Protein AF-A0A5P2C7N2-F1 (afdb_monomer_lite)

pLDDT: mean 84.85, std 9.03, range [52.72, 96.94]

Structure (mmCIF, N/CA/C/O backbone):
data_AF-A0A5P2C7N2-F1
#
_entry.id   AF-A0A5P2C7N2-F1
#
loop_
_atom_site.group_PDB
_atom_site.id
_atom_site.type_symbol
_atom_site.label_atom_id
_atom_site.label_alt_id
_atom_site.label_comp_id
_atom_site.label_asym_id
_atom_site.label_entity_id
_atom_site.label_seq_id
_atom_site.pdbx_PDB_ins_code
_atom_site.Cartn_x
_atom_site.Cartn_y
_atom_site.Cartn_z
_atom_site.occupancy
_atom_site.B_iso_or_equiv
_atom_site.auth_seq_id
_atom_site.auth_comp_id
_atom_site.auth_asym_id
_atom_site.auth_atom_id
_atom_site.pdbx_PDB_model_num
ATOM 1 N N . MET A 1 1 ? 15.036 -4.011 -6.997 1.00 57.47 1 MET A N 1
ATOM 2 C CA . MET A 1 1 ? 15.259 -2.727 -7.703 1.00 57.47 1 MET A CA 1
ATOM 3 C C . MET A 1 1 ? 16.624 -2.694 -8.390 1.00 57.47 1 MET A C 1
ATOM 5 O O . MET A 1 1 ? 16.651 -2.550 -9.602 1.00 57.47 1 MET A O 1
ATOM 9 N N . PHE A 1 2 ? 17.728 -2.940 -7.669 1.00 64.94 2 PHE A N 1
ATOM 10 C CA . PHE A 1 2 ? 19.091 -2.955 -8.229 1.00 64.94 2 PHE A CA 1
ATOM 11 C C . PHE A 1 2 ? 19.276 -3.910 -9.424 1.00 64.94 2 PHE A C 1
ATOM 13 O O . PHE A 1 2 ? 19.784 -3.494 -10.454 1.00 64.94 2 PHE A O 1
ATOM 20 N N . ALA A 1 3 ? 18.771 -5.147 -9.346 1.00 74.50 3 ALA A N 1
ATOM 21 C CA . ALA A 1 3 ? 18.862 -6.108 -10.453 1.00 74.50 3 ALA A CA 1
ATOM 22 C C . ALA A 1 3 ? 18.102 -5.669 -11.723 1.00 74.50 3 ALA A C 1
ATOM 24 O O . ALA A 1 3 ? 18.611 -5.836 -12.825 1.00 74.50 3 ALA A O 1
ATOM 25 N N . VAL A 1 4 ? 16.917 -5.061 -11.573 1.00 70.50 4 VAL A N 1
ATOM 26 C CA . VAL A 1 4 ? 16.131 -4.524 -12.703 1.00 70.50 4 VAL A CA 1
ATOM 27 C C . VAL A 1 4 ? 16.846 -3.331 -13.333 1.00 70.50 4 VAL A C 1
ATOM 29 O O . VAL A 1 4 ? 16.945 -3.257 -14.552 1.00 70.50 4 VAL A O 1
ATOM 32 N N . GLY A 1 5 ? 17.403 -2.439 -12.507 1.00 66.12 5 GLY A N 1
ATOM 33 C CA . GLY A 1 5 ? 18.210 -1.314 -12.979 1.00 66.12 5 GLY A CA 1
ATOM 34 C C . GLY A 1 5 ? 19.480 -1.765 -13.705 1.00 66.12 5 GLY A C 1
ATOM 35 O O . GLY A 1 5 ? 19.755 -1.285 -14.797 1.00 66.12 5 GLY A O 1
ATOM 36 N N . LEU A 1 6 ? 20.215 -2.737 -13.154 1.00 75.00 6 LEU A N 1
ATOM 37 C CA . LEU A 1 6 ? 21.402 -3.313 -13.795 1.00 75.00 6 LEU A CA 1
ATOM 38 C C . LEU A 1 6 ? 21.071 -4.011 -15.115 1.00 75.00 6 LEU A C 1
ATOM 40 O O . LEU A 1 6 ? 21.819 -3.872 -16.080 1.00 75.00 6 LEU A O 1
ATOM 44 N N . TYR A 1 7 ? 19.967 -4.759 -15.164 1.00 78.12 7 TYR A N 1
ATOM 45 C CA . TYR A 1 7 ? 19.512 -5.414 -16.385 1.00 78.12 7 TYR A CA 1
ATOM 46 C C . TYR A 1 7 ? 19.158 -4.388 -17.464 1.00 78.12 7 TYR A C 1
ATOM 48 O O . TYR A 1 7 ? 19.666 -4.473 -18.578 1.00 78.12 7 TYR A O 1
ATOM 56 N N . ALA A 1 8 ? 18.362 -3.376 -17.112 1.00 70.12 8 ALA A N 1
ATOM 57 C CA . ALA A 1 8 ? 18.003 -2.304 -18.030 1.00 70.12 8 ALA A CA 1
ATOM 58 C C . ALA A 1 8 ? 19.232 -1.510 -18.504 1.00 70.12 8 ALA A C 1
ATOM 60 O O . ALA A 1 8 ? 19.333 -1.188 -19.683 1.00 70.12 8 ALA A O 1
ATOM 61 N N . TRP A 1 9 ? 20.199 -1.247 -17.619 1.00 72.88 9 TRP A N 1
ATOM 62 C CA . TRP A 1 9 ? 21.453 -0.582 -17.975 1.00 72.88 9 TRP A CA 1
ATOM 63 C C . TRP A 1 9 ? 22.291 -1.404 -18.959 1.00 72.88 9 TRP A C 1
ATOM 65 O O . TRP A 1 9 ? 22.756 -0.873 -19.964 1.00 72.88 9 TRP A O 1
ATOM 75 N N . LYS A 1 10 ? 22.446 -2.712 -18.713 1.00 79.62 10 LYS A N 1
ATOM 76 C CA . LYS A 1 10 ? 23.138 -3.620 -19.641 1.00 79.62 10 LYS A CA 1
ATOM 77 C C . LYS A 1 10 ? 22.445 -3.678 -21.000 1.00 79.62 10 LYS A C 1
ATOM 79 O O . LYS A 1 10 ? 23.124 -3.653 -22.021 1.00 79.62 10 LYS A O 1
ATOM 84 N N . LEU A 1 11 ? 21.114 -3.718 -21.007 1.00 74.75 11 LEU A N 1
ATOM 85 C CA . LEU A 1 11 ? 20.320 -3.727 -22.230 1.00 74.75 11 LEU A CA 1
ATOM 86 C C . LEU A 1 11 ? 20.500 -2.426 -23.025 1.00 74.75 11 LEU A C 1
ATOM 88 O O . LEU A 1 11 ? 20.761 -2.478 -24.219 1.00 74.75 11 LEU A O 1
ATOM 92 N N . LEU A 1 12 ? 20.459 -1.265 -22.365 1.00 69.25 12 LEU A N 1
ATOM 93 C CA . LEU A 1 12 ? 20.741 0.027 -23.003 1.00 69.25 12 LEU A CA 1
ATOM 94 C C . LEU A 1 12 ? 22.166 0.100 -23.571 1.00 69.25 12 LEU A C 1
ATOM 96 O O . LEU A 1 12 ? 22.354 0.621 -24.667 1.00 69.25 12 LEU A O 1
ATOM 100 N N . GLY A 1 13 ? 23.155 -0.450 -22.859 1.00 72.12 13 GLY A N 1
ATOM 101 C CA . GLY A 1 13 ? 2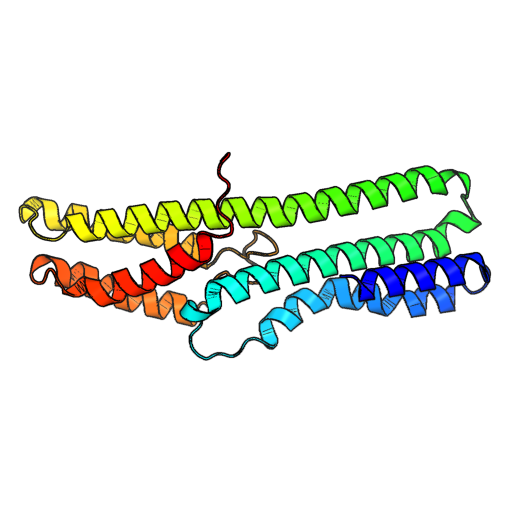4.529 -0.557 -23.354 1.00 72.12 13 GLY A CA 1
ATOM 102 C C . GLY A 1 13 ? 24.632 -1.413 -24.619 1.00 72.12 13 GLY A C 1
ATOM 103 O O . GLY A 1 13 ? 25.247 -0.985 -25.588 1.00 72.12 13 GLY A O 1
ATOM 104 N N . SER A 1 14 ? 23.972 -2.575 -24.636 1.00 72.19 14 SER A N 1
ATOM 105 C CA . SER A 1 14 ? 23.926 -3.474 -25.800 1.00 72.19 14 SER A CA 1
ATOM 106 C C . SER A 1 14 ? 23.229 -2.841 -27.010 1.00 72.19 14 SER A C 1
ATOM 108 O O . SER A 1 14 ? 23.684 -2.991 -28.143 1.00 72.19 14 SER A O 1
ATOM 110 N N . ILE A 1 15 ? 22.165 -2.075 -26.774 1.00 68.38 15 ILE A N 1
ATOM 111 C CA . ILE A 1 15 ? 21.460 -1.325 -27.818 1.00 68.38 15 ILE A CA 1
ATOM 112 C C . ILE A 1 15 ? 22.356 -0.238 -28.427 1.00 68.38 15 ILE A C 1
ATOM 114 O O . ILE A 1 15 ? 22.334 -0.030 -29.638 1.00 68.38 15 ILE A O 1
ATOM 118 N N . ALA A 1 16 ? 23.148 0.451 -27.603 1.00 70.88 16 ALA A N 1
ATOM 119 C CA . ALA A 1 16 ? 24.075 1.472 -28.081 1.00 70.88 16 ALA A CA 1
ATOM 120 C C . ALA A 1 16 ? 25.223 0.881 -28.919 1.00 70.88 16 ALA A C 1
ATOM 122 O O . ALA A 1 16 ? 25.729 1.560 -29.811 1.00 70.88 16 ALA A O 1
ATOM 123 N N . THR A 1 17 ? 25.634 -0.362 -28.643 1.00 76.06 17 THR A N 1
ATOM 124 C CA . THR A 1 17 ? 26.705 -1.046 -29.385 1.00 76.06 17 THR A CA 1
ATOM 125 C C . THR A 1 17 ? 26.226 -1.720 -30.670 1.00 76.06 17 THR A C 1
ATOM 127 O O . THR A 1 17 ? 26.990 -1.774 -31.627 1.00 76.06 17 THR A O 1
ATOM 130 N N . GLU A 1 18 ? 24.985 -2.214 -30.716 1.00 75.69 18 GLU A N 1
ATOM 131 C CA . GLU A 1 18 ? 24.435 -2.981 -31.850 1.00 75.69 18 GLU A CA 1
ATOM 132 C C . GLU A 1 18 ? 23.046 -2.447 -32.269 1.00 75.69 18 GLU A C 1
ATOM 134 O O . GLU A 1 18 ? 22.025 -3.109 -32.060 1.00 75.69 18 GLU A O 1
ATOM 139 N N . PRO A 1 19 ? 22.957 -1.220 -32.815 1.00 68.69 19 PRO A N 1
ATOM 140 C CA . PRO A 1 19 ? 21.684 -0.513 -33.006 1.00 68.69 19 PRO A CA 1
ATOM 141 C C . PRO A 1 19 ? 20.769 -1.110 -34.091 1.00 68.69 19 PRO A C 1
ATOM 143 O O . PRO A 1 19 ? 19.580 -0.798 -34.146 1.00 68.69 19 PRO A O 1
ATOM 146 N N . ASP A 1 20 ? 21.301 -1.963 -34.960 1.00 72.50 20 ASP A N 1
ATOM 147 C CA . ASP A 1 20 ? 20.616 -2.610 -36.080 1.00 72.50 20 ASP A CA 1
ATOM 148 C C . ASP A 1 20 ? 19.769 -3.829 -35.666 1.00 72.50 20 ASP A C 1
ATOM 150 O O . ASP A 1 20 ? 18.838 -4.213 -36.379 1.00 72.50 20 ASP A O 1
ATOM 154 N N . GLN A 1 21 ? 19.986 -4.387 -34.472 1.00 77.06 21 GLN A N 1
ATOM 155 C CA . GLN A 1 21 ? 19.273 -5.573 -33.975 1.00 77.06 21 GLN A CA 1
ATOM 156 C C . GLN A 1 21 ? 17.942 -5.262 -33.260 1.00 77.06 21 GLN A C 1
ATOM 158 O O . GLN A 1 21 ? 17.625 -5.803 -32.199 1.00 77.06 21 GLN A O 1
ATOM 163 N N . VAL A 1 22 ? 17.112 -4.407 -33.860 1.00 70.31 22 VAL A N 1
ATOM 164 C CA . VAL A 1 22 ? 15.836 -3.899 -33.304 1.00 70.31 22 VAL A CA 1
ATOM 165 C C . VAL A 1 22 ? 14.944 -5.007 -32.715 1.00 70.31 22 VAL A C 1
ATOM 167 O O . VAL A 1 22 ? 14.456 -4.882 -31.591 1.00 70.31 22 VAL A O 1
ATOM 170 N N . ASN A 1 23 ? 14.752 -6.112 -33.444 1.00 73.94 23 ASN A N 1
ATOM 171 C CA . ASN A 1 23 ? 13.897 -7.222 -33.005 1.00 73.94 23 ASN A CA 1
ATOM 172 C C . ASN A 1 23 ? 14.484 -7.993 -31.808 1.00 73.94 23 ASN A C 1
ATOM 174 O O . ASN A 1 23 ? 13.732 -8.421 -30.931 1.00 73.94 23 ASN A O 1
ATOM 178 N N . ALA A 1 24 ? 15.810 -8.143 -31.738 1.00 76.56 24 ALA A N 1
ATOM 179 C CA . ALA A 1 24 ? 16.481 -8.810 -30.622 1.00 76.56 24 ALA A CA 1
ATOM 180 C C . ALA A 1 24 ? 16.422 -7.957 -29.344 1.00 76.56 24 ALA A C 1
ATOM 182 O O . ALA A 1 24 ? 16.178 -8.476 -28.250 1.00 76.56 24 ALA A O 1
ATOM 183 N N . HIS A 1 25 ? 16.549 -6.636 -29.488 1.00 77.56 25 HIS A N 1
ATOM 184 C CA . HIS A 1 25 ? 16.438 -5.679 -28.385 1.00 77.56 25 HIS A CA 1
ATOM 185 C C . HIS A 1 25 ? 15.022 -5.594 -27.823 1.00 77.56 25 HIS A C 1
ATOM 187 O O . HIS A 1 25 ? 14.845 -5.587 -26.606 1.00 77.56 25 HIS A O 1
ATOM 193 N N . LEU A 1 26 ? 14.002 -5.607 -28.687 1.00 78.94 26 LEU A N 1
ATOM 194 C CA . LEU A 1 26 ? 12.603 -5.695 -28.258 1.00 78.94 26 LEU A CA 1
ATOM 195 C C . LEU A 1 26 ? 12.302 -7.021 -27.558 1.00 78.94 26 LEU A C 1
ATOM 197 O O . LEU A 1 26 ? 11.684 -7.013 -26.494 1.00 78.94 26 LEU A O 1
ATOM 201 N N . GLY A 1 27 ? 12.789 -8.143 -28.097 1.00 80.88 27 GLY A N 1
ATOM 202 C CA . GLY A 1 27 ? 12.691 -9.448 -27.437 1.00 80.88 27 GLY A CA 1
ATOM 203 C C . GLY A 1 27 ? 13.329 -9.440 -26.045 1.00 80.88 27 GLY A C 1
ATOM 204 O O . GLY A 1 27 ? 12.736 -9.925 -25.083 1.00 80.88 27 GLY A O 1
ATOM 205 N N . SER A 1 28 ? 14.483 -8.787 -25.909 1.00 81.81 28 SER A N 1
ATOM 206 C CA . SER A 1 28 ? 15.188 -8.608 -24.634 1.00 81.81 28 SER A CA 1
ATOM 207 C C . SER A 1 28 ? 14.515 -7.596 -23.697 1.00 81.81 28 SER A C 1
ATOM 209 O O . SER A 1 28 ? 14.762 -7.606 -22.496 1.00 81.81 28 SER A O 1
ATOM 211 N N . ALA A 1 29 ? 13.620 -6.741 -24.194 1.00 85.00 29 ALA A N 1
ATOM 212 C CA . ALA A 1 29 ? 12.833 -5.827 -23.368 1.00 85.00 29 ALA A CA 1
ATOM 213 C C . ALA A 1 29 ? 11.558 -6.480 -22.802 1.00 85.00 29 ALA A C 1
ATOM 215 O O . ALA A 1 29 ? 11.034 -6.021 -21.786 1.00 85.00 29 ALA A O 1
ATOM 216 N N . MET A 1 30 ? 11.065 -7.567 -23.407 1.00 87.00 30 MET A N 1
ATOM 217 C CA . MET A 1 30 ? 9.847 -8.268 -22.969 1.00 87.00 30 MET A CA 1
ATOM 218 C C . MET A 1 30 ? 9.847 -8.670 -21.485 1.00 87.00 30 MET A C 1
ATOM 220 O O . MET A 1 30 ? 8.818 -8.481 -20.832 1.00 87.00 30 MET A O 1
ATOM 224 N N . PRO A 1 31 ? 10.958 -9.141 -20.883 1.00 88.19 31 PRO A N 1
ATOM 225 C CA . PRO A 1 31 ? 11.010 -9.390 -19.444 1.00 88.19 31 PRO A CA 1
ATOM 226 C C . PRO A 1 31 ? 10.680 -8.155 -18.592 1.00 88.19 31 PRO A C 1
ATOM 228 O O . PRO A 1 31 ? 10.032 -8.294 -17.559 1.00 88.19 31 PRO A O 1
ATOM 231 N N . LEU A 1 32 ? 11.059 -6.943 -19.017 1.00 87.56 32 LEU A N 1
ATOM 232 C CA . LEU A 1 32 ? 10.729 -5.702 -18.301 1.00 87.56 32 LEU A CA 1
ATOM 233 C C . LEU A 1 32 ? 9.225 -5.407 -18.348 1.00 87.56 32 LEU A C 1
ATOM 235 O O . LEU A 1 32 ? 8.647 -5.017 -17.333 1.00 87.56 32 LEU A O 1
ATOM 239 N N . MET A 1 33 ? 8.580 -5.653 -19.492 1.00 89.38 33 MET A N 1
ATOM 240 C CA . MET A 1 33 ? 7.123 -5.567 -19.618 1.00 89.38 33 MET A CA 1
ATOM 241 C C . MET A 1 33 ? 6.428 -6.604 -18.725 1.00 89.38 33 MET A C 1
ATOM 243 O O . MET A 1 33 ? 5.481 -6.277 -18.012 1.00 89.38 33 MET A O 1
ATOM 247 N N . MET A 1 34 ? 6.931 -7.841 -18.702 1.00 88.88 34 MET A N 1
ATOM 248 C CA . MET A 1 34 ? 6.394 -8.901 -17.845 1.00 88.88 34 MET A CA 1
ATOM 249 C C . MET A 1 34 ? 6.553 -8.563 -16.360 1.00 88.88 34 MET A C 1
ATOM 251 O O . MET A 1 34 ? 5.618 -8.758 -15.591 1.00 88.88 34 MET A O 1
ATOM 255 N N . ILE A 1 35 ? 7.689 -7.991 -15.950 1.00 87.81 35 ILE A N 1
ATOM 256 C CA . ILE A 1 35 ? 7.894 -7.496 -14.580 1.00 87.81 35 ILE A CA 1
ATOM 257 C C . ILE A 1 35 ? 6.912 -6.362 -14.265 1.00 87.81 35 ILE A C 1
ATOM 259 O O . ILE A 1 35 ? 6.338 -6.340 -13.179 1.00 87.81 35 ILE A O 1
ATOM 263 N N . TRP A 1 36 ? 6.676 -5.435 -15.195 1.00 88.12 36 TRP A N 1
ATOM 264 C CA . TRP A 1 36 ? 5.722 -4.344 -14.988 1.00 88.12 36 TRP A CA 1
ATOM 265 C C . TRP A 1 36 ? 4.293 -4.843 -14.721 1.00 88.12 36 TRP A C 1
ATOM 267 O O . TRP A 1 36 ? 3.619 -4.315 -13.833 1.00 88.12 36 TRP A O 1
ATOM 277 N N . VAL A 1 37 ? 3.849 -5.874 -15.444 1.00 84.94 37 VAL A N 1
ATOM 278 C CA . VAL A 1 37 ? 2.487 -6.420 -15.327 1.00 84.94 37 VAL A CA 1
ATOM 279 C C . VAL A 1 37 ? 2.358 -7.421 -14.176 1.00 84.94 37 VAL A C 1
ATOM 281 O O . VAL A 1 37 ? 1.430 -7.328 -13.376 1.00 84.94 37 VAL A O 1
ATOM 284 N N . LEU A 1 38 ? 3.276 -8.385 -14.074 1.00 85.88 38 LEU A N 1
ATOM 285 C CA . LEU A 1 38 ? 3.101 -9.572 -13.231 1.00 85.88 38 LEU A CA 1
ATOM 286 C C . LEU A 1 38 ? 3.747 -9.457 -11.853 1.00 85.88 38 LEU A C 1
ATOM 288 O O . LEU A 1 38 ? 3.298 -10.118 -10.919 1.00 85.88 38 LEU A O 1
ATOM 292 N N . PHE A 1 39 ? 4.791 -8.642 -11.690 1.00 84.50 39 PHE A N 1
ATOM 293 C CA . PHE A 1 39 ? 5.524 -8.584 -10.423 1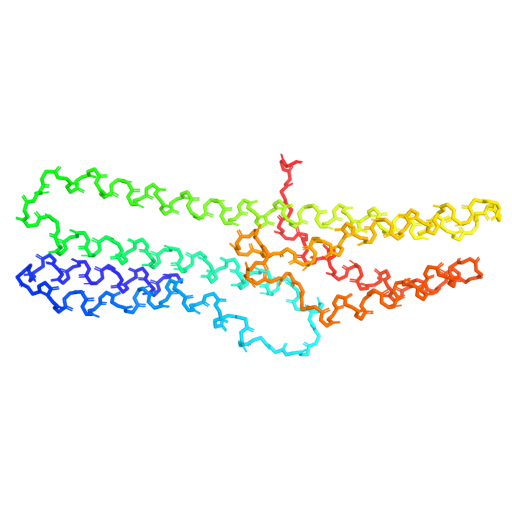.00 84.50 39 PHE A CA 1
ATOM 294 C C . PHE A 1 39 ? 4.659 -8.136 -9.229 1.00 84.50 39 PHE A C 1
ATOM 296 O O . PHE A 1 39 ? 4.778 -8.751 -8.165 1.00 84.50 39 PHE A O 1
ATOM 303 N N . PRO A 1 40 ? 3.740 -7.156 -9.375 1.00 80.00 40 PRO A N 1
ATOM 304 C CA . PRO A 1 40 ? 2.805 -6.808 -8.303 1.00 80.00 40 PRO A CA 1
ATOM 305 C C . PRO A 1 40 ? 1.834 -7.943 -7.947 1.00 80.00 40 PRO A C 1
ATOM 307 O O . PRO A 1 40 ? 1.430 -8.053 -6.795 1.00 80.00 40 PRO A O 1
ATOM 310 N N . LEU A 1 41 ? 1.477 -8.806 -8.906 1.00 78.06 41 LEU A N 1
ATOM 311 C CA . LEU A 1 41 ? 0.577 -9.947 -8.687 1.00 78.06 41 LEU A CA 1
ATOM 312 C C . LEU A 1 41 ? 1.305 -11.116 -8.013 1.00 78.06 41 LEU A C 1
ATOM 314 O O . LEU A 1 41 ? 0.784 -11.737 -7.089 1.00 78.06 41 LEU A O 1
ATOM 318 N N . TYR A 1 42 ? 2.545 -11.387 -8.423 1.00 75.62 42 TYR A N 1
ATOM 319 C CA . TYR A 1 42 ? 3.358 -12.452 -7.834 1.00 75.62 42 TYR A CA 1
ATOM 320 C C . TYR A 1 42 ? 3.656 -12.199 -6.351 1.00 75.62 42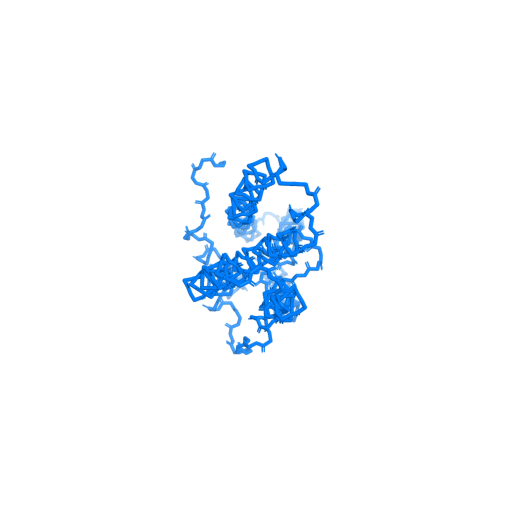 TYR A C 1
ATOM 322 O O . TYR A 1 42 ? 3.603 -13.120 -5.536 1.00 75.62 42 TYR A O 1
ATOM 330 N N . GLY A 1 43 ? 3.908 -10.938 -5.980 1.00 66.94 43 GLY A N 1
ATOM 331 C CA . GLY A 1 43 ? 4.107 -10.546 -4.583 1.00 66.94 43 GLY A CA 1
ATOM 332 C C . GLY A 1 43 ? 2.914 -10.862 -3.671 1.00 66.94 43 GLY A C 1
ATOM 333 O O . GLY A 1 43 ? 3.119 -11.061 -2.476 1.00 66.94 43 GLY A O 1
ATOM 334 N N . GLN A 1 44 ? 1.703 -10.950 -4.233 1.00 66.50 44 GLN A N 1
ATOM 335 C CA . GLN A 1 44 ? 0.481 -11.330 -3.516 1.00 66.50 44 GLN A CA 1
ATOM 336 C C . GLN A 1 44 ? 0.347 -12.851 -3.396 1.00 66.50 44 GLN A C 1
ATOM 338 O O . GLN A 1 44 ? 0.042 -13.364 -2.325 1.00 66.50 44 GLN A O 1
ATOM 343 N N . GLY A 1 45 ? 0.609 -13.587 -4.482 1.00 64.25 45 GLY A N 1
ATOM 344 C CA . GLY A 1 45 ? 0.473 -15.048 -4.506 1.00 64.25 45 GLY A CA 1
ATOM 345 C C . GLY A 1 45 ? 1.507 -15.788 -3.652 1.00 64.25 45 GLY A C 1
ATOM 346 O O . GLY A 1 45 ? 1.228 -16.871 -3.148 1.00 64.25 45 GLY A O 1
ATOM 347 N N . ALA A 1 46 ? 2.687 -15.195 -3.450 1.00 66.88 46 ALA A N 1
ATOM 348 C CA . ALA A 1 46 ? 3.745 -15.757 -2.609 1.00 66.88 46 ALA A CA 1
ATOM 349 C C . ALA A 1 46 ? 3.545 -15.490 -1.103 1.00 66.88 46 ALA A C 1
ATOM 351 O O . ALA A 1 46 ? 4.440 -15.767 -0.299 1.00 66.88 46 ALA A O 1
ATOM 352 N N . GLU A 1 47 ? 2.411 -14.909 -0.704 1.00 65.56 47 GLU A N 1
ATOM 353 C CA . GLU A 1 47 ? 2.177 -14.567 0.686 1.00 65.56 47 GLU A CA 1
ATOM 354 C C . GLU A 1 47 ? 1.781 -15.797 1.523 1.00 65.56 47 GLU A C 1
ATOM 356 O O . GLU A 1 47 ? 0.819 -16.493 1.192 1.00 65.56 47 GLU A O 1
ATOM 361 N N . PRO A 1 48 ? 2.475 -16.083 2.640 1.00 67.12 48 PRO A N 1
ATOM 362 C CA . PRO A 1 48 ? 2.067 -17.177 3.504 1.00 67.12 48 PRO A CA 1
ATOM 363 C C . PRO A 1 48 ? 0.771 -16.802 4.231 1.00 67.12 48 PRO A C 1
ATOM 365 O O . PRO A 1 48 ? 0.709 -15.760 4.880 1.00 67.12 48 PRO A O 1
ATOM 368 N N . LYS A 1 49 ? -0.229 -17.685 4.171 1.00 68.44 49 LYS A N 1
ATOM 369 C CA . LYS A 1 49 ? -1.585 -17.453 4.704 1.00 68.44 49 LYS A CA 1
ATOM 370 C C . LYS A 1 49 ? -1.671 -17.365 6.234 1.00 68.44 49 LYS A C 1
ATOM 372 O O . LYS A 1 49 ? -2.689 -16.945 6.769 1.00 68.44 49 LYS A O 1
ATOM 377 N N . ASN A 1 50 ? -0.611 -17.748 6.942 1.00 69.12 50 ASN A N 1
ATOM 378 C CA . ASN A 1 50 ? -0.617 -17.815 8.399 1.00 69.12 50 ASN A CA 1
ATOM 379 C C . ASN A 1 50 ? -0.389 -16.417 9.005 1.00 69.12 50 ASN A C 1
ATOM 381 O O . ASN A 1 50 ? 0.653 -15.802 8.767 1.00 69.12 50 ASN A O 1
ATOM 385 N N . SER A 1 51 ? -1.356 -15.967 9.810 1.00 77.06 51 SER A N 1
ATOM 386 C CA . SER A 1 51 ? -1.387 -14.706 10.570 1.00 77.06 51 SER A CA 1
ATOM 387 C C . SER A 1 51 ? -1.177 -13.419 9.739 1.00 77.06 51 SER A C 1
ATOM 389 O O . SER A 1 51 ? -0.127 -12.767 9.820 1.00 77.06 51 SER A O 1
ATOM 391 N N . PRO A 1 52 ? -2.179 -13.007 8.930 1.00 82.31 52 PRO A N 1
ATOM 392 C CA . PRO A 1 52 ? -2.103 -11.808 8.082 1.00 82.31 52 PRO A CA 1
ATOM 393 C C . PRO A 1 52 ? -1.859 -10.506 8.859 1.00 82.31 52 PRO A C 1
ATOM 395 O O . PRO A 1 52 ? -1.149 -9.621 8.377 1.00 82.31 52 PRO A O 1
ATOM 398 N N . LEU A 1 53 ? -2.398 -10.403 10.079 1.00 85.25 53 LEU A N 1
ATOM 399 C CA . LEU A 1 53 ? -2.252 -9.231 10.948 1.00 85.25 53 LEU A CA 1
ATOM 400 C C . LEU A 1 53 ? -0.832 -9.066 11.495 1.00 85.25 53 LEU A C 1
ATOM 402 O O . LEU A 1 53 ? -0.293 -7.960 11.479 1.00 85.25 53 LEU A O 1
ATOM 406 N N . GLU A 1 54 ? -0.185 -10.152 11.919 1.00 85.69 54 GLU A N 1
ATOM 407 C CA . GLU A 1 54 ? 1.200 -10.105 12.413 1.00 85.69 54 GLU A CA 1
ATOM 408 C C . GLU A 1 54 ? 2.187 -9.674 11.328 1.00 85.69 54 GLU A C 1
ATOM 410 O O . GLU A 1 54 ? 3.219 -9.060 11.601 1.00 85.69 54 GLU A O 1
ATOM 415 N N . ARG A 1 55 ? 1.866 -9.981 10.071 1.00 85.25 55 ARG A N 1
ATOM 416 C CA . ARG A 1 55 ? 2.732 -9.719 8.918 1.00 85.25 55 ARG A CA 1
ATOM 417 C C . ARG A 1 55 ? 2.345 -8.468 8.146 1.00 85.25 55 ARG A C 1
ATOM 419 O O . ARG A 1 55 ? 2.961 -8.192 7.114 1.00 85.25 55 ARG A O 1
ATOM 426 N N . LEU A 1 56 ? 1.392 -7.689 8.654 1.00 88.69 56 LEU A N 1
ATOM 427 C CA . LEU A 1 56 ? 0.806 -6.551 7.958 1.00 88.69 56 LEU A CA 1
ATOM 428 C C . LEU A 1 56 ? 1.843 -5.524 7.491 1.00 88.69 56 LEU A C 1
ATOM 430 O O . LEU A 1 56 ? 1.836 -5.126 6.329 1.00 88.69 56 LEU A O 1
ATOM 434 N N . SER A 1 57 ? 2.800 -5.162 8.348 1.00 88.00 57 SER A N 1
ATOM 435 C CA . SER A 1 57 ? 3.877 -4.233 7.967 1.00 88.00 57 SER A CA 1
ATOM 436 C C . SER A 1 57 ? 4.702 -4.769 6.787 1.00 88.00 57 SER A C 1
ATOM 438 O O . SER A 1 57 ? 4.947 -4.067 5.804 1.00 88.00 57 SER A O 1
ATOM 440 N N . GLY A 1 58 ? 5.049 -6.061 6.822 1.00 86.06 58 GLY A N 1
ATOM 441 C CA . GLY A 1 58 ? 5.763 -6.726 5.734 1.00 86.06 58 GLY A CA 1
ATOM 442 C C . GLY A 1 58 ? 4.947 -6.812 4.440 1.00 86.06 58 GLY A C 1
ATOM 443 O O . GLY A 1 58 ? 5.520 -6.694 3.357 1.00 86.06 58 GLY A O 1
ATOM 444 N N . ARG A 1 59 ? 3.623 -6.987 4.531 1.00 87.00 59 ARG A N 1
ATOM 445 C CA . ARG A 1 59 ? 2.706 -6.971 3.377 1.00 87.00 59 ARG A CA 1
ATOM 446 C C . ARG A 1 59 ? 2.704 -5.617 2.691 1.00 87.00 59 ARG A C 1
ATOM 448 O O . ARG A 1 59 ? 2.999 -5.535 1.501 1.00 87.00 59 ARG A O 1
ATOM 455 N N . ILE A 1 60 ? 2.431 -4.571 3.467 1.00 88.31 60 ILE A N 1
ATOM 456 C CA . ILE A 1 60 ? 2.394 -3.183 3.008 1.00 88.31 60 ILE A CA 1
ATOM 457 C C . ILE A 1 60 ? 3.727 -2.827 2.334 1.00 88.31 60 ILE A C 1
ATOM 459 O O . ILE A 1 60 ? 3.748 -2.333 1.206 1.00 88.31 60 ILE A O 1
ATOM 463 N N . TRP A 1 61 ? 4.849 -3.175 2.971 1.00 86.94 61 TRP A N 1
ATOM 464 C CA . TRP A 1 61 ? 6.186 -2.968 2.417 1.00 86.94 61 TRP A CA 1
ATOM 465 C C . TRP A 1 61 ? 6.399 -3.685 1.077 1.00 86.94 61 TRP A C 1
ATOM 467 O O . TRP A 1 61 ? 6.820 -3.064 0.098 1.00 86.94 61 TRP A O 1
ATOM 477 N N . ARG A 1 62 ? 6.087 -4.986 0.996 1.00 86.12 62 ARG A N 1
ATOM 478 C CA . ARG A 1 62 ? 6.248 -5.771 -0.241 1.00 86.12 62 ARG A CA 1
ATOM 479 C C . ARG A 1 62 ? 5.369 -5.247 -1.374 1.00 86.12 62 ARG A C 1
ATOM 481 O O . ARG A 1 62 ? 5.842 -5.185 -2.509 1.00 86.12 62 ARG A O 1
ATOM 488 N N . ALA A 1 63 ? 4.134 -4.839 -1.087 1.00 86.81 63 ALA A N 1
ATOM 489 C CA . ALA A 1 63 ? 3.229 -4.261 -2.079 1.00 86.81 63 ALA A CA 1
ATOM 490 C C . ALA A 1 63 ? 3.815 -2.974 -2.686 1.00 86.81 63 ALA A C 1
ATOM 492 O O . ALA A 1 63 ? 3.912 -2.835 -3.906 1.00 86.81 63 ALA A O 1
ATOM 493 N N . VAL A 1 64 ? 4.320 -2.064 -1.850 1.00 88.75 64 VAL A N 1
ATOM 494 C CA . VAL A 1 64 ? 4.905 -0.795 -2.316 1.00 88.75 64 VAL A CA 1
ATOM 495 C C . VAL A 1 64 ? 6.214 -1.007 -3.066 1.00 88.75 64 VAL A C 1
ATOM 497 O O . VAL A 1 64 ? 6.425 -0.416 -4.130 1.00 88.75 64 VAL A O 1
ATOM 500 N N . VAL A 1 65 ? 7.091 -1.877 -2.563 1.00 88.38 65 VAL A N 1
ATOM 501 C CA . VAL A 1 65 ? 8.364 -2.187 -3.224 1.00 88.38 65 VAL A CA 1
ATOM 502 C C . VAL A 1 65 ? 8.125 -2.870 -4.566 1.00 88.38 65 VAL A C 1
ATOM 504 O O . VAL A 1 65 ? 8.727 -2.465 -5.562 1.00 88.38 65 VAL A O 1
ATOM 507 N N . SER A 1 66 ? 7.239 -3.868 -4.625 1.00 87.69 66 SER A N 1
ATOM 508 C CA . SER A 1 66 ? 6.927 -4.571 -5.874 1.00 87.69 66 SER A CA 1
ATOM 509 C C . SER A 1 66 ? 6.336 -3.624 -6.910 1.00 87.69 66 SER A C 1
ATOM 511 O O . SER A 1 66 ? 6.810 -3.599 -8.047 1.00 87.69 66 SER A O 1
ATOM 513 N N . ARG A 1 67 ? 5.407 -2.747 -6.514 1.00 89.50 67 ARG A N 1
ATOM 514 C CA . ARG A 1 67 ? 4.849 -1.734 -7.411 1.00 89.50 67 ARG A CA 1
ATOM 515 C C . ARG A 1 67 ? 5.884 -0.729 -7.893 1.00 89.50 67 ARG A C 1
ATOM 517 O O . ARG A 1 67 ? 5.890 -0.376 -9.069 1.00 89.50 67 ARG A O 1
ATOM 524 N N . THR A 1 68 ? 6.784 -0.299 -7.012 1.00 89.75 68 THR A N 1
ATOM 525 C CA . THR A 1 68 ? 7.876 0.611 -7.378 1.00 89.75 68 THR A CA 1
ATOM 526 C C . THR A 1 68 ? 8.790 -0.036 -8.418 1.00 89.75 68 THR A C 1
ATOM 528 O O . THR A 1 68 ? 9.079 0.566 -9.449 1.00 89.75 68 THR A O 1
ATOM 531 N N . VAL A 1 69 ? 9.200 -1.287 -8.188 1.00 89.19 69 VAL A N 1
ATOM 532 C CA . VAL A 1 69 ? 10.022 -2.057 -9.134 1.00 89.19 69 VAL A CA 1
ATOM 533 C C . VAL A 1 69 ? 9.297 -2.251 -10.466 1.00 89.19 69 VAL A C 1
ATOM 535 O O . VAL A 1 69 ? 9.911 -2.066 -11.515 1.00 89.19 69 VAL A O 1
ATOM 538 N N . ALA A 1 70 ? 8.003 -2.568 -10.433 1.00 89.50 70 ALA A N 1
ATOM 539 C CA . ALA A 1 70 ? 7.184 -2.740 -11.624 1.00 89.50 70 ALA A CA 1
ATOM 540 C C . ALA A 1 70 ? 7.105 -1.448 -12.451 1.00 89.50 70 ALA A C 1
ATOM 542 O O . ALA A 1 70 ? 7.376 -1.477 -13.648 1.00 89.50 70 ALA A O 1
ATOM 543 N N . ASN A 1 71 ? 6.806 -0.303 -11.826 1.00 90.31 71 ASN A N 1
ATOM 544 C CA . ASN A 1 71 ? 6.748 0.995 -12.510 1.00 90.31 71 ASN A CA 1
ATOM 545 C C . ASN A 1 71 ? 8.087 1.351 -13.171 1.00 90.31 71 ASN A C 1
ATOM 547 O O . ASN A 1 71 ? 8.108 1.788 -14.319 1.00 90.31 71 ASN A O 1
ATOM 551 N N . VAL A 1 72 ? 9.202 1.119 -12.471 1.00 88.56 72 VAL A N 1
ATOM 552 C CA . VAL A 1 72 ? 10.550 1.324 -13.018 1.00 88.56 72 VAL A CA 1
ATOM 553 C C . VAL A 1 72 ? 10.788 0.420 -14.232 1.00 88.56 72 VAL A C 1
ATOM 555 O O . VAL A 1 72 ? 11.245 0.902 -15.267 1.00 88.56 72 VAL A O 1
ATOM 558 N N . ALA A 1 73 ? 10.434 -0.866 -14.146 1.00 88.94 73 ALA A N 1
ATOM 559 C CA . ALA A 1 73 ? 10.560 -1.798 -15.266 1.00 88.94 73 ALA A CA 1
ATOM 560 C C . ALA A 1 73 ? 9.732 -1.356 -16.486 1.00 88.94 73 ALA A C 1
ATOM 562 O O . ALA A 1 73 ? 10.244 -1.369 -17.602 1.00 88.94 73 ALA A O 1
ATOM 563 N N . GLY A 1 74 ? 8.497 -0.889 -16.275 1.00 89.62 74 GLY A N 1
ATOM 564 C CA . GLY A 1 74 ? 7.629 -0.389 -17.344 1.00 89.62 74 GLY A CA 1
ATOM 565 C C . GLY A 1 74 ? 8.199 0.841 -18.054 1.00 89.62 74 GLY A C 1
ATOM 566 O O . GLY A 1 74 ? 8.153 0.921 -19.280 1.00 89.62 74 GLY A O 1
ATOM 567 N N . VAL A 1 75 ? 8.809 1.771 -17.309 1.00 88.75 75 VAL A N 1
ATOM 568 C CA . VAL A 1 75 ? 9.475 2.939 -17.908 1.00 88.75 75 VAL A CA 1
ATOM 569 C C . VAL A 1 75 ? 10.718 2.535 -18.703 1.00 88.75 75 VAL A C 1
ATOM 571 O O . VAL A 1 75 ? 10.916 3.037 -19.809 1.00 88.75 75 VAL A O 1
ATOM 574 N N . TYR A 1 76 ? 11.530 1.601 -18.199 1.00 84.50 76 TYR A N 1
ATOM 575 C CA . TYR A 1 76 ? 12.678 1.092 -18.957 1.00 84.50 76 TYR A CA 1
ATOM 576 C C . TYR A 1 76 ? 12.257 0.344 -20.223 1.00 84.50 76 TYR A C 1
ATOM 578 O O . TYR A 1 76 ? 12.864 0.548 -21.271 1.00 84.50 76 TYR A O 1
ATOM 586 N N . PHE A 1 77 ? 11.196 -0.464 -20.154 1.00 89.00 77 PHE A N 1
ATOM 587 C CA . PHE A 1 77 ? 10.603 -1.094 -21.331 1.00 89.00 77 PHE A CA 1
ATOM 588 C C . PHE A 1 77 ? 10.189 -0.046 -22.372 1.00 89.00 77 PHE A C 1
ATOM 590 O O . PHE A 1 77 ? 10.590 -0.146 -23.530 1.00 89.00 77 PHE A O 1
ATOM 597 N N . ALA A 1 78 ? 9.457 0.993 -21.956 1.00 89.12 78 ALA A N 1
ATOM 598 C CA . ALA A 1 78 ? 9.059 2.083 -22.845 1.00 89.12 78 ALA A CA 1
ATOM 599 C C . ALA A 1 78 ? 10.275 2.796 -23.458 1.00 89.12 78 ALA A C 1
ATOM 601 O O . ALA A 1 78 ? 10.277 3.085 -24.652 1.00 89.12 78 ALA A O 1
ATOM 602 N N . GLY A 1 79 ? 11.332 3.026 -22.674 1.00 85.06 79 GLY A N 1
ATOM 603 C CA . GLY A 1 79 ? 12.586 3.600 -23.159 1.00 85.06 79 GLY A CA 1
ATOM 604 C C . GLY A 1 79 ? 13.244 2.758 -24.250 1.00 85.06 79 GLY A C 1
ATOM 605 O O . GLY A 1 79 ? 13.585 3.291 -25.303 1.00 85.06 79 GLY A O 1
ATOM 606 N N . VAL A 1 80 ? 13.359 1.443 -24.043 1.00 83.19 80 VAL A N 1
ATOM 607 C CA . VAL A 1 80 ? 13.923 0.521 -25.043 1.00 83.19 80 VAL A CA 1
ATOM 608 C C . VAL A 1 80 ? 13.042 0.440 -26.291 1.00 83.19 80 VAL A C 1
ATOM 610 O O . VAL A 1 80 ? 13.554 0.495 -27.409 1.00 83.19 80 VAL A O 1
ATOM 613 N N . ALA A 1 81 ? 11.719 0.374 -26.135 1.00 85.75 81 ALA A N 1
ATOM 614 C CA . ALA A 1 81 ? 10.789 0.344 -27.262 1.00 85.75 81 ALA A CA 1
ATOM 615 C C . ALA A 1 81 ? 10.854 1.633 -28.100 1.00 85.75 81 ALA A C 1
ATOM 617 O O . ALA A 1 81 ? 10.929 1.583 -29.326 1.00 85.75 81 ALA A O 1
ATOM 618 N N . LEU A 1 82 ? 10.898 2.802 -27.455 1.00 85.12 82 LEU A N 1
ATOM 619 C CA . LEU A 1 82 ? 11.052 4.085 -28.146 1.00 85.12 82 LEU A CA 1
ATOM 620 C C . LEU A 1 82 ? 12.422 4.199 -28.819 1.00 85.12 82 LEU A C 1
ATOM 622 O O . LEU A 1 82 ? 12.508 4.683 -29.949 1.00 85.12 82 LEU A O 1
ATOM 626 N N . TYR A 1 83 ? 13.481 3.713 -28.169 1.00 78.25 83 TYR A N 1
ATOM 627 C CA . TYR A 1 83 ? 14.816 3.731 -28.752 1.00 78.25 83 TYR A CA 1
ATOM 628 C C . TYR A 1 83 ? 14.914 2.868 -30.001 1.00 78.25 83 TYR A C 1
ATOM 630 O O . TYR A 1 83 ? 15.481 3.298 -30.997 1.00 78.25 83 TYR A O 1
ATOM 638 N N . THR A 1 84 ? 14.319 1.684 -29.976 1.00 77.25 84 THR A N 1
ATOM 639 C CA . THR A 1 84 ? 14.357 0.739 -31.096 1.00 77.25 84 THR A CA 1
ATOM 640 C C . THR A 1 84 ? 13.427 1.151 -32.243 1.00 77.25 84 THR A C 1
ATOM 642 O O . THR A 1 84 ? 13.795 1.013 -33.407 1.00 77.25 84 THR A O 1
ATOM 645 N N . MET A 1 85 ? 12.243 1.704 -31.954 1.00 80.38 85 MET A N 1
ATOM 646 C CA . MET A 1 85 ? 11.226 1.991 -32.979 1.00 80.38 85 MET A CA 1
ATOM 647 C C . MET A 1 85 ? 11.222 3.438 -33.499 1.00 80.38 85 MET A C 1
ATOM 649 O O . MET A 1 85 ? 10.819 3.674 -34.643 1.00 80.38 85 MET A O 1
ATOM 653 N N . VAL A 1 86 ? 11.619 4.420 -32.680 1.00 81.62 86 VAL A N 1
ATOM 654 C CA . VAL A 1 86 ? 11.403 5.854 -32.965 1.00 81.62 86 VAL A CA 1
ATOM 655 C C . VAL A 1 86 ? 12.704 6.593 -33.260 1.00 81.62 86 VAL A C 1
ATOM 657 O O . VAL A 1 86 ? 12.785 7.296 -34.272 1.00 81.62 86 VAL A O 1
ATOM 660 N N . PHE A 1 87 ? 13.734 6.446 -32.425 1.00 78.06 87 PHE A N 1
ATOM 661 C CA . PHE A 1 87 ? 14.968 7.227 -32.581 1.00 78.06 87 PHE A CA 1
ATOM 662 C C . PHE A 1 87 ? 15.772 6.978 -33.864 1.00 78.06 87 PHE A C 1
ATOM 664 O O . PHE A 1 87 ? 16.346 7.960 -34.337 1.00 78.06 87 PHE A O 1
ATOM 671 N N . PRO A 1 88 ? 15.739 5.799 -34.522 1.00 79.38 88 PRO A N 1
ATOM 672 C CA . PRO A 1 88 ? 16.374 5.632 -35.829 1.00 79.38 88 PRO A CA 1
ATOM 673 C C . PRO A 1 88 ? 15.796 6.578 -36.889 1.00 79.38 88 PRO A C 1
ATOM 675 O O . PRO A 1 88 ? 16.479 6.951 -37.836 1.00 79.38 88 PRO A O 1
ATOM 678 N N . LYS A 1 89 ? 14.532 6.996 -36.725 1.00 81.81 89 LYS A N 1
ATOM 679 C CA . LYS A 1 89 ? 13.832 7.907 -37.643 1.00 81.81 89 LYS A CA 1
ATOM 680 C C . LYS A 1 89 ? 13.795 9.352 -37.141 1.00 81.81 89 LYS A C 1
ATOM 682 O O . LYS A 1 89 ? 13.539 10.260 -37.927 1.00 81.81 89 LYS A O 1
ATOM 687 N N . ARG A 1 90 ? 13.968 9.578 -35.833 1.00 84.00 90 ARG A N 1
ATOM 688 C CA . ARG A 1 90 ? 13.782 10.883 -35.171 1.00 84.00 90 ARG A CA 1
ATOM 689 C C . ARG A 1 90 ? 14.750 11.075 -34.001 1.00 84.00 90 ARG A C 1
ATOM 691 O O . ARG A 1 90 ? 14.328 11.194 -32.851 1.00 84.00 90 ARG A O 1
ATOM 698 N N . ALA A 1 91 ? 16.045 11.146 -34.295 1.00 81.81 91 ALA A N 1
ATOM 699 C CA . ALA A 1 91 ? 17.091 11.329 -33.283 1.00 81.81 91 ALA A CA 1
ATOM 700 C C . ALA A 1 91 ? 16.926 12.617 -32.448 1.00 81.81 91 ALA A C 1
ATOM 702 O O . ALA A 1 91 ? 17.289 12.644 -31.274 1.00 81.81 91 ALA A O 1
ATOM 703 N N . SER A 1 92 ? 16.307 13.664 -33.008 1.00 86.75 92 SER A N 1
ATOM 704 C CA . SER A 1 92 ? 16.040 14.928 -32.303 1.00 86.75 92 SER A CA 1
ATOM 705 C C . SER A 1 92 ? 15.138 14.781 -31.072 1.00 86.75 92 SER A C 1
ATOM 707 O O . SER A 1 92 ? 15.178 15.628 -30.184 1.00 86.75 92 SER A O 1
ATOM 709 N N . LEU A 1 93 ? 14.349 13.704 -30.980 1.00 85.12 93 LEU A N 1
ATOM 710 C CA . LEU A 1 93 ? 13.458 13.452 -29.844 1.00 85.12 93 LEU A CA 1
ATOM 711 C C . LEU A 1 93 ? 14.161 12.798 -28.646 1.00 85.12 93 LEU A C 1
ATOM 713 O O . LEU A 1 93 ? 13.556 12.699 -27.579 1.00 85.12 93 LEU A O 1
ATOM 717 N N . LEU A 1 94 ? 15.416 12.357 -28.798 1.00 81.12 94 LEU A N 1
ATOM 718 C CA . LEU A 1 94 ? 16.134 11.569 -27.792 1.00 81.12 94 LEU A CA 1
ATOM 719 C C . LEU A 1 94 ? 16.182 12.265 -26.430 1.00 81.12 94 LEU A C 1
ATOM 721 O O . LEU A 1 94 ? 15.816 11.669 -25.416 1.00 81.12 94 LEU A O 1
ATOM 725 N N . VAL A 1 95 ? 16.590 13.535 -26.408 1.00 80.62 95 VAL A N 1
ATOM 726 C CA . VAL A 1 95 ? 16.736 14.305 -25.165 1.00 80.62 95 VAL A CA 1
ATOM 727 C C . VAL A 1 95 ? 15.379 14.487 -24.485 1.00 80.62 95 VAL A C 1
ATOM 729 O O . VAL A 1 95 ? 15.229 14.148 -23.313 1.00 80.62 95 VAL A O 1
ATOM 732 N N . THR A 1 96 ? 14.366 14.948 -25.222 1.00 86.25 96 THR A N 1
ATOM 733 C CA . THR A 1 96 ? 13.024 15.209 -24.677 1.00 86.25 96 THR A CA 1
ATOM 734 C C . THR A 1 96 ? 12.376 13.946 -24.116 1.00 86.25 96 THR A C 1
ATOM 736 O O . THR A 1 96 ? 11.836 13.969 -23.009 1.00 86.25 96 THR A O 1
ATOM 739 N N . VAL A 1 97 ? 12.452 12.828 -24.841 1.00 85.25 97 VAL A N 1
ATOM 740 C CA . VAL A 1 97 ? 11.892 11.548 -24.390 1.00 85.25 97 VAL A CA 1
ATOM 741 C C . VAL A 1 97 ? 12.642 11.035 -23.164 1.00 85.25 97 VAL A C 1
ATOM 743 O O . VAL A 1 97 ? 12.002 10.622 -22.203 1.00 85.25 97 VAL A O 1
ATOM 746 N N . THR A 1 98 ? 13.974 11.118 -23.143 1.00 83.31 98 THR A N 1
ATOM 747 C CA . THR A 1 98 ? 14.781 10.682 -21.991 1.00 83.31 98 THR A CA 1
ATOM 748 C C . THR A 1 98 ? 14.423 11.469 -20.732 1.00 83.31 98 THR A C 1
ATOM 750 O O . THR A 1 98 ? 14.163 10.873 -19.686 1.00 83.31 98 THR A O 1
ATOM 753 N N . VAL A 1 99 ? 14.332 12.799 -20.836 1.00 86.31 99 VAL A N 1
ATOM 754 C CA . VAL A 1 99 ? 13.909 13.664 -19.723 1.00 86.31 99 VAL A CA 1
ATOM 755 C C . VAL A 1 99 ? 12.494 13.304 -19.265 1.00 86.31 99 VAL A C 1
ATOM 757 O O . VAL A 1 99 ? 12.256 13.149 -18.069 1.00 86.31 99 VAL A O 1
ATOM 760 N N . THR A 1 100 ? 11.567 13.097 -20.203 1.00 89.81 100 THR A N 1
ATOM 761 C CA . THR A 1 100 ? 10.173 12.734 -19.896 1.00 89.81 100 THR A CA 1
ATOM 762 C C . THR A 1 100 ? 10.079 11.397 -19.163 1.00 89.81 100 THR A C 1
ATOM 764 O O . THR A 1 100 ? 9.367 11.289 -18.162 1.00 89.81 100 THR A O 1
ATOM 767 N N . LEU A 1 101 ? 10.815 10.379 -19.613 1.00 88.75 101 LEU A N 1
ATOM 768 C CA . LEU A 1 101 ? 10.863 9.075 -18.950 1.00 88.75 101 LEU A CA 1
ATOM 769 C C . LEU A 1 101 ? 11.491 9.191 -17.555 1.00 88.75 101 LEU A C 1
ATOM 771 O O . LEU A 1 101 ? 10.947 8.637 -16.602 1.00 88.75 101 LEU A O 1
ATOM 775 N N . GLY A 1 102 ? 12.565 9.973 -17.403 1.00 84.94 102 GLY A N 1
ATOM 776 C CA . GLY A 1 102 ? 13.188 10.248 -16.105 1.00 84.94 102 GLY A CA 1
ATOM 777 C C . GLY A 1 102 ? 12.217 10.887 -15.109 1.00 84.94 102 GLY A C 1
ATOM 778 O O . GLY A 1 102 ? 12.041 10.378 -14.000 1.00 84.94 102 GLY A O 1
ATOM 779 N N . ILE A 1 103 ? 11.512 11.945 -15.526 1.00 90.38 103 ILE A N 1
ATOM 780 C CA . ILE A 1 103 ? 10.463 12.589 -14.718 1.00 90.38 103 ILE A CA 1
ATOM 781 C C . ILE A 1 103 ? 9.354 11.585 -14.381 1.00 90.38 103 ILE A C 1
ATOM 783 O O . ILE A 1 103 ? 8.902 11.527 -13.238 1.00 90.38 103 ILE A O 1
ATOM 787 N N . SER A 1 104 ? 8.950 10.750 -15.340 1.00 89.19 104 SER A N 1
ATOM 788 C CA . SER A 1 104 ? 7.903 9.743 -15.139 1.00 89.19 104 SER A CA 1
ATOM 789 C C . SER A 1 104 ? 8.268 8.730 -14.051 1.00 89.19 104 SER A C 1
ATOM 791 O O . SER A 1 104 ? 7.407 8.394 -13.237 1.00 89.19 104 SER A O 1
ATOM 793 N N . VAL A 1 105 ? 9.532 8.286 -13.970 1.00 89.00 105 VAL A N 1
ATOM 794 C CA . VAL A 1 105 ? 9.999 7.424 -12.867 1.00 89.00 105 VAL A CA 1
ATOM 795 C C . VAL A 1 105 ? 9.856 8.142 -11.532 1.00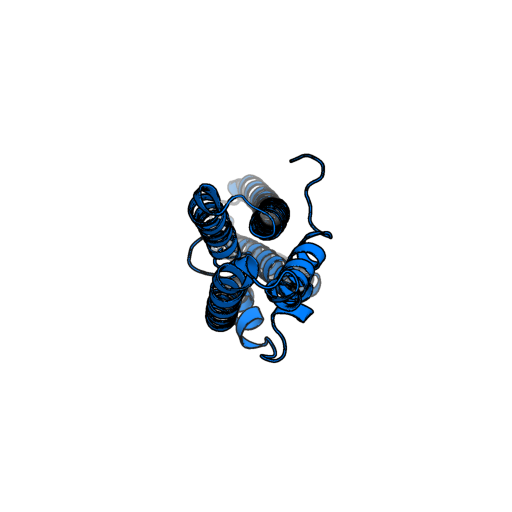 89.00 105 VAL A C 1
ATOM 797 O O . VAL A 1 105 ? 9.251 7.594 -10.611 1.00 89.00 105 VAL A O 1
ATOM 800 N N . VAL A 1 106 ? 10.383 9.364 -11.425 1.00 90.69 106 VAL A N 1
ATOM 801 C CA . VAL A 1 106 ? 10.359 10.136 -10.172 1.00 90.69 106 VAL A CA 1
ATOM 802 C C . VAL A 1 106 ? 8.922 10.344 -9.699 1.00 90.69 106 VAL A C 1
ATOM 804 O O . VAL A 1 106 ? 8.615 10.069 -8.540 1.00 90.69 106 VAL A O 1
ATOM 807 N N . VAL A 1 107 ? 8.022 10.747 -10.599 1.00 91.75 107 VAL A N 1
ATOM 808 C CA . VAL A 1 107 ? 6.599 10.946 -10.295 1.00 91.75 107 VAL A CA 1
ATOM 809 C C . VAL A 1 107 ? 5.929 9.635 -9.887 1.00 91.75 107 VAL A C 1
ATOM 811 O O . VAL A 1 107 ? 5.196 9.612 -8.899 1.00 91.75 107 VAL A O 1
ATOM 814 N N . ALA A 1 108 ? 6.179 8.530 -10.595 1.00 88.94 108 ALA A N 1
ATOM 815 C CA . ALA A 1 108 ? 5.583 7.234 -10.272 1.00 88.94 108 ALA A CA 1
ATOM 816 C C . ALA A 1 108 ? 6.040 6.713 -8.901 1.00 88.94 108 ALA A C 1
ATOM 818 O O . ALA A 1 108 ? 5.213 6.233 -8.118 1.00 88.94 108 ALA A O 1
ATOM 819 N N . VAL A 1 109 ? 7.333 6.839 -8.585 1.00 88.88 109 VAL A N 1
ATOM 820 C CA . VAL A 1 109 ? 7.890 6.507 -7.268 1.00 88.88 109 VAL A CA 1
ATOM 821 C C . VAL A 1 109 ? 7.252 7.411 -6.216 1.00 88.88 109 VAL A C 1
ATOM 823 O O . VAL A 1 109 ? 6.586 6.915 -5.311 1.00 88.88 109 VAL A O 1
ATOM 826 N N . HIS A 1 110 ? 7.354 8.732 -6.369 1.00 90.56 110 HIS A N 1
ATOM 827 C CA . HIS A 1 110 ? 6.824 9.689 -5.401 1.00 90.56 110 HIS A CA 1
ATOM 828 C C . HIS A 1 110 ? 5.329 9.469 -5.125 1.00 90.56 110 HIS A C 1
ATOM 830 O O . HIS A 1 110 ? 4.917 9.423 -3.969 1.00 90.56 110 HIS A O 1
ATOM 836 N N . LYS A 1 111 ? 4.519 9.231 -6.163 1.00 90.38 111 LYS A N 1
ATOM 837 C CA . LYS A 1 111 ? 3.081 8.955 -6.030 1.00 90.38 111 LYS A CA 1
ATOM 838 C C . LYS A 1 111 ? 2.797 7.652 -5.280 1.00 90.38 111 LYS A C 1
ATOM 840 O O . LYS A 1 111 ? 1.879 7.618 -4.466 1.00 90.38 111 LYS A O 1
ATOM 845 N N . THR A 1 112 ? 3.566 6.595 -5.538 1.00 90.00 112 THR A N 1
ATOM 846 C CA . THR A 1 112 ? 3.384 5.293 -4.868 1.00 90.00 112 THR A CA 1
ATOM 847 C C . THR A 1 112 ? 3.689 5.409 -3.373 1.00 90.00 112 THR A C 1
ATOM 849 O O . THR A 1 112 ? 2.897 4.976 -2.541 1.00 90.00 112 THR A O 1
ATOM 852 N N . TRP A 1 113 ? 4.794 6.066 -3.019 1.00 90.31 113 TRP A N 1
ATOM 853 C CA . TRP A 1 113 ? 5.203 6.248 -1.624 1.00 90.31 113 TRP A CA 1
ATOM 854 C C . TRP A 1 113 ? 4.361 7.287 -0.882 1.00 90.31 113 TRP A C 1
ATOM 856 O O . TRP A 1 113 ? 4.025 7.085 0.280 1.00 90.31 113 TRP A O 1
ATOM 866 N N . GLY A 1 114 ? 3.961 8.371 -1.548 1.00 90.69 114 GLY A N 1
ATOM 867 C CA . GLY A 1 114 ? 3.031 9.346 -0.982 1.00 90.69 114 GLY A CA 1
ATOM 868 C C . GLY A 1 114 ? 1.670 8.722 -0.675 1.00 90.69 114 GLY A C 1
ATOM 869 O O . GLY A 1 114 ? 1.082 9.001 0.366 1.00 90.69 114 GLY A O 1
ATOM 870 N N . ARG A 1 115 ? 1.187 7.815 -1.534 1.00 88.88 115 ARG A N 1
ATOM 871 C CA . ARG A 1 115 ? -0.039 7.054 -1.269 1.00 88.88 115 ARG A CA 1
ATOM 872 C C . ARG A 1 115 ? 0.100 6.145 -0.058 1.00 88.88 115 ARG A C 1
ATOM 874 O O . ARG A 1 115 ? -0.804 6.150 0.767 1.00 88.88 115 ARG A O 1
ATOM 881 N N . LEU A 1 116 ? 1.204 5.400 0.040 1.00 91.38 116 LEU A N 1
ATOM 882 C CA . LEU A 1 116 ? 1.481 4.560 1.203 1.00 91.38 116 LEU A CA 1
ATOM 883 C C . LEU A 1 116 ? 1.323 5.372 2.487 1.00 91.38 116 LEU A C 1
ATOM 885 O O . LEU A 1 116 ? 0.522 5.002 3.335 1.00 91.38 116 LEU A O 1
ATOM 889 N N . ARG A 1 117 ? 2.039 6.499 2.577 1.00 90.50 117 ARG A N 1
ATOM 890 C CA . ARG A 1 117 ? 2.034 7.344 3.771 1.00 90.50 117 ARG A CA 1
ATOM 891 C C . ARG A 1 117 ? 0.638 7.849 4.119 1.00 90.50 117 ARG A C 1
ATOM 893 O O . ARG A 1 117 ? 0.211 7.719 5.259 1.00 90.50 117 ARG A O 1
ATOM 900 N N . ARG A 1 118 ? -0.099 8.360 3.125 1.00 90.94 118 ARG A N 1
ATOM 901 C CA . ARG A 1 118 ? -1.486 8.819 3.310 1.00 90.94 118 ARG A CA 1
ATOM 902 C C . ARG A 1 118 ? -2.391 7.704 3.822 1.00 90.94 118 ARG A C 1
ATOM 904 O O . ARG A 1 118 ? -3.092 7.913 4.803 1.00 90.94 118 ARG A O 1
ATOM 911 N N . LEU A 1 119 ? -2.342 6.527 3.195 1.00 90.94 119 LEU A N 1
ATOM 912 C CA . LEU A 1 119 ? -3.151 5.375 3.589 1.00 90.94 119 LEU A CA 1
ATOM 913 C C . LEU A 1 119 ? -2.816 4.917 5.013 1.00 90.94 119 LEU A C 1
ATOM 915 O O . LEU A 1 119 ? -3.719 4.681 5.806 1.00 90.94 119 LEU A O 1
ATOM 919 N N . THR A 1 120 ? -1.532 4.829 5.368 1.00 91.44 120 THR A N 1
ATOM 920 C CA . THR A 1 120 ? -1.117 4.408 6.713 1.00 91.44 120 THR A CA 1
ATOM 921 C C . THR A 1 120 ? -1.440 5.444 7.780 1.00 91.44 120 THR A C 1
ATOM 923 O O . THR A 1 120 ? -1.848 5.056 8.872 1.00 91.44 120 THR A O 1
ATOM 926 N N . THR A 1 121 ? -1.310 6.741 7.483 1.00 92.94 121 THR A N 1
ATOM 927 C CA . THR A 1 121 ? -1.728 7.816 8.395 1.00 92.94 121 THR A CA 1
ATOM 928 C C . THR A 1 121 ? -3.237 7.777 8.611 1.00 92.94 121 THR A C 1
ATOM 930 O O . THR A 1 121 ? -3.684 7.740 9.753 1.00 92.94 121 THR A O 1
ATOM 933 N N . GLN A 1 122 ? -4.022 7.721 7.531 1.00 93.50 122 GLN A N 1
ATOM 934 C CA . GLN A 1 122 ? -5.481 7.650 7.600 1.00 93.50 122 GLN A CA 1
ATOM 935 C C . GLN A 1 122 ? -5.938 6.426 8.403 1.00 93.50 122 GLN A C 1
ATOM 937 O O . GLN A 1 122 ? -6.674 6.569 9.375 1.00 93.50 122 GLN A O 1
ATOM 942 N N . MET A 1 123 ? -5.404 5.246 8.085 1.00 93.81 123 MET A N 1
ATOM 943 C CA . MET A 1 123 ? -5.712 4.010 8.801 1.00 93.81 123 MET A CA 1
ATOM 944 C C . MET A 1 123 ? -5.316 4.079 10.280 1.00 93.81 123 MET A C 1
ATOM 946 O O . MET A 1 123 ? -6.066 3.622 11.136 1.00 93.81 123 MET A O 1
ATOM 950 N N . TYR A 1 124 ? -4.164 4.675 10.610 1.00 94.69 124 TYR A N 1
ATOM 951 C CA . TYR A 1 124 ? -3.744 4.872 11.999 1.00 94.69 124 TYR A CA 1
ATOM 952 C C . TYR A 1 124 ? -4.746 5.738 12.776 1.00 94.69 124 TYR A C 1
ATOM 954 O O . TYR A 1 124 ? -5.163 5.357 13.872 1.00 94.69 124 TYR A O 1
ATOM 962 N N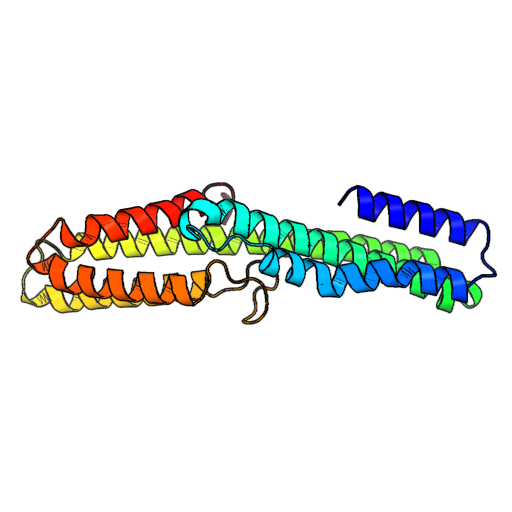 . VAL A 1 125 ? -5.147 6.879 12.206 1.00 95.06 125 VAL A N 1
ATOM 963 C CA . VAL A 1 125 ? -6.111 7.805 12.821 1.00 95.06 125 VAL A CA 1
ATOM 964 C C . VAL A 1 125 ? -7.477 7.135 12.963 1.00 95.06 125 VAL A C 1
ATOM 966 O O . VAL A 1 125 ? -8.058 7.168 14.044 1.00 95.06 125 VAL A O 1
ATOM 969 N N . ASN A 1 126 ? -7.962 6.455 11.926 1.00 96.25 126 ASN A N 1
ATOM 970 C CA . ASN A 1 126 ? -9.269 5.799 11.945 1.00 96.25 126 ASN A CA 1
ATOM 971 C C . ASN A 1 126 ? -9.322 4.644 12.953 1.00 96.25 126 ASN A C 1
ATOM 973 O O . ASN A 1 126 ? -10.285 4.529 13.709 1.00 96.25 126 ASN A O 1
ATOM 977 N N . VAL A 1 127 ? -8.253 3.847 13.056 1.00 96.25 127 VAL A N 1
ATOM 978 C CA . VAL A 1 127 ? -8.128 2.817 14.099 1.00 96.25 127 VAL A CA 1
ATOM 979 C C . VAL A 1 127 ? -8.091 3.445 15.495 1.00 96.25 127 VAL A C 1
ATOM 981 O O . VAL A 1 127 ? -8.712 2.923 16.420 1.00 96.25 127 VAL A O 1
ATOM 984 N N . GLN A 1 128 ? -7.397 4.570 15.675 1.00 96.00 128 GLN A N 1
ATOM 985 C CA . GLN A 1 128 ? -7.378 5.281 16.954 1.00 96.00 128 GLN A CA 1
ATOM 986 C C . GLN A 1 128 ? -8.769 5.810 17.340 1.00 96.00 128 GLN A C 1
ATOM 988 O O . GLN A 1 128 ? -9.155 5.687 18.504 1.00 96.00 128 GLN A O 1
ATOM 993 N N . THR A 1 129 ? -9.523 6.351 16.382 1.00 96.50 129 THR A N 1
ATOM 994 C CA . THR A 1 129 ? -10.913 6.787 16.577 1.00 96.50 129 THR A CA 1
ATOM 995 C C . THR A 1 129 ? -11.803 5.611 16.964 1.00 96.50 129 THR A C 1
ATOM 997 O O . THR A 1 129 ? -12.464 5.674 17.995 1.00 96.50 129 THR A O 1
ATOM 1000 N N . LEU A 1 130 ? -11.725 4.489 16.243 1.00 96.75 130 LEU A N 1
ATOM 1001 C CA . LEU A 1 130 ? -12.483 3.280 16.572 1.00 96.75 130 LEU A CA 1
ATOM 1002 C C . LEU A 1 130 ? -12.188 2.774 17.992 1.00 96.75 130 LEU A C 1
ATOM 1004 O O . LEU A 1 130 ? -13.108 2.488 18.752 1.00 96.75 130 LEU A O 1
ATOM 1008 N N . LYS A 1 131 ? -10.912 2.713 18.393 1.00 95.19 131 LYS A N 1
ATOM 1009 C CA . LYS A 1 131 ? -10.529 2.324 19.763 1.00 95.19 131 LYS A CA 1
ATOM 1010 C C . LYS A 1 131 ? -11.131 3.259 20.811 1.00 95.19 131 LYS A C 1
ATOM 1012 O O . LYS A 1 131 ? -11.510 2.808 21.889 1.00 95.19 131 LYS A O 1
ATOM 1017 N N . ARG A 1 132 ? -11.202 4.561 20.520 1.00 93.19 132 ARG A N 1
ATOM 1018 C CA . ARG A 1 132 ? -11.834 5.542 21.406 1.00 93.19 132 ARG A CA 1
ATOM 1019 C C . ARG A 1 132 ? -13.339 5.311 21.499 1.00 93.19 132 ARG A C 1
ATOM 1021 O O . ARG A 1 132 ? -13.851 5.325 22.612 1.00 93.19 132 ARG A O 1
ATOM 1028 N N . ASP A 1 133 ? -14.013 5.066 20.382 1.00 94.12 133 ASP A N 1
ATOM 1029 C CA . ASP A 1 133 ? -15.460 4.838 20.361 1.00 94.12 133 ASP A CA 1
ATOM 1030 C C . ASP A 1 133 ? -15.842 3.557 21.107 1.00 94.12 133 ASP A C 1
ATOM 1032 O O . ASP A 1 133 ? -16.757 3.588 21.926 1.00 94.12 133 ASP A O 1
ATOM 1036 N N . LEU A 1 134 ? -15.072 2.475 20.940 1.00 92.69 134 LEU A N 1
ATOM 1037 C CA . LEU A 1 134 ? -15.248 1.238 21.712 1.00 92.69 134 LEU A CA 1
ATOM 1038 C C . LEU A 1 134 ? -15.130 1.484 23.224 1.00 92.69 134 LEU A C 1
ATOM 1040 O O . LEU A 1 134 ? -15.968 1.027 23.997 1.00 92.69 134 LEU A O 1
ATOM 1044 N N . ASN A 1 135 ? -14.142 2.275 23.651 1.00 90.31 135 ASN A N 1
ATOM 1045 C CA . ASN A 1 135 ? -13.952 2.613 25.065 1.00 90.31 135 ASN A CA 1
ATOM 1046 C C . ASN A 1 135 ? -15.083 3.472 25.656 1.00 90.31 135 ASN A C 1
ATOM 1048 O O . ASN A 1 135 ? -15.200 3.550 26.877 1.00 90.31 135 ASN A O 1
ATOM 1052 N N . LEU A 1 136 ? -15.886 4.147 24.828 1.00 88.94 136 LEU A N 1
ATOM 1053 C CA . LEU A 1 136 ? -16.995 4.982 25.295 1.00 88.94 136 LEU A CA 1
ATOM 1054 C C . LEU A 1 136 ? -18.282 4.183 25.547 1.00 88.94 136 LEU A C 1
ATOM 1056 O O . LEU A 1 136 ? -19.165 4.710 26.231 1.00 88.94 136 LEU A O 1
ATOM 1060 N N . ILE A 1 137 ? -18.405 2.967 24.999 1.00 87.44 137 ILE A N 1
ATOM 1061 C CA . ILE A 1 137 ? -19.606 2.121 25.118 1.00 87.44 137 ILE A CA 1
ATOM 1062 C C . ILE A 1 137 ? -19.822 1.711 26.578 1.00 87.44 137 ILE A C 1
ATOM 1064 O O . ILE A 1 137 ? -20.898 1.948 27.133 1.00 87.44 137 ILE A O 1
ATOM 1068 N N . HIS A 1 138 ? -18.782 1.179 27.219 1.00 81.38 138 HIS A N 1
ATOM 1069 C CA . HIS A 1 138 ? -18.854 0.734 28.606 1.00 81.38 138 HIS A CA 1
ATOM 1070 C C . HIS A 1 138 ? -18.999 1.916 29.584 1.00 81.38 138 HIS A C 1
ATOM 1072 O O . HIS A 1 138 ? -18.279 2.913 29.486 1.00 81.38 138 HIS A O 1
ATOM 1078 N N . GLY A 1 139 ? -19.915 1.805 30.553 1.00 70.75 139 GLY A N 1
ATOM 1079 C CA . GLY A 1 139 ? -20.183 2.854 31.550 1.00 70.75 139 GLY A CA 1
ATOM 1080 C C . GLY A 1 139 ? -20.976 4.054 31.015 1.00 70.75 139 GLY A C 1
ATOM 1081 O O . GLY A 1 139 ? -20.951 5.131 31.613 1.00 70.75 139 GLY A O 1
ATOM 1082 N N . SER A 1 140 ? -21.646 3.894 29.871 1.00 71.88 140 SER A N 1
ATOM 1083 C CA . SER A 1 140 ? -22.588 4.878 29.337 1.00 71.88 140 SER A CA 1
ATOM 1084 C C . SER A 1 140 ? -23.963 4.777 30.004 1.00 71.88 140 SER A C 1
ATOM 1086 O O . SER A 1 140 ? -24.368 3.702 30.430 1.00 71.88 140 SER A O 1
ATOM 1088 N N . GLU A 1 141 ? -24.686 5.899 30.102 1.00 71.25 141 GLU A N 1
ATOM 1089 C CA . GLU A 1 141 ? -26.121 5.869 30.420 1.00 71.25 141 GLU A CA 1
ATOM 1090 C C . GLU A 1 141 ? -26.839 5.013 29.366 1.00 71.25 141 GLU A C 1
ATOM 1092 O O . GLU A 1 141 ? -26.602 5.216 28.173 1.00 71.25 141 GLU A O 1
ATOM 1097 N N . THR A 1 142 ? -27.716 4.096 29.788 1.00 65.25 142 THR A N 1
ATOM 1098 C CA . THR A 1 142 ? -28.379 3.100 28.920 1.00 65.25 142 THR A CA 1
ATOM 1099 C C . THR A 1 142 ? -29.091 3.730 27.715 1.00 65.25 142 THR A C 1
ATOM 1101 O O . THR A 1 142 ? -29.072 3.180 26.618 1.00 65.25 142 THR A O 1
ATOM 1104 N N . GLU A 1 143 ? -29.643 4.940 27.869 1.00 63.59 143 GLU A N 1
ATOM 1105 C CA . GLU A 1 143 ? -30.285 5.689 26.774 1.00 63.59 143 GLU A CA 1
ATOM 1106 C C . GLU A 1 143 ? -29.312 6.108 25.654 1.00 63.59 143 GLU A C 1
ATOM 1108 O O . GLU A 1 143 ? -29.726 6.315 24.516 1.00 63.59 143 GLU A O 1
ATOM 1113 N N . ARG A 1 144 ? -28.011 6.207 25.947 1.00 75.25 144 ARG A N 1
ATOM 1114 C CA . ARG A 1 144 ? -26.954 6.602 24.999 1.00 75.25 144 ARG A CA 1
ATOM 1115 C C . ARG A 1 144 ? -26.116 5.430 24.502 1.00 75.25 144 ARG A C 1
ATOM 1117 O O . ARG A 1 144 ? -25.279 5.620 23.620 1.00 75.25 144 ARG A O 1
ATOM 1124 N N . THR A 1 145 ? -26.301 4.229 25.044 1.00 79.94 145 THR A N 1
ATOM 1125 C CA . THR A 1 145 ? -25.496 3.055 24.681 1.00 79.94 145 THR A CA 1
ATOM 1126 C C . THR A 1 145 ? -25.673 2.688 23.208 1.00 79.94 145 THR A C 1
ATOM 1128 O O . THR A 1 145 ? -24.676 2.483 22.516 1.00 79.94 145 THR A O 1
ATOM 1131 N N . GLY A 1 146 ? -26.906 2.739 22.689 1.00 84.75 146 GLY A N 1
ATOM 1132 C CA . GLY A 1 146 ? -27.186 2.511 21.266 1.00 84.75 146 GLY A CA 1
ATOM 1133 C C . GLY A 1 146 ? -26.467 3.503 20.342 1.00 84.75 146 GLY A C 1
ATOM 1134 O O . GLY A 1 146 ? -25.809 3.097 19.387 1.00 84.75 146 GLY A O 1
ATOM 1135 N N . GLU A 1 147 ? -26.484 4.799 20.673 1.00 89.19 147 GLU A N 1
ATOM 1136 C CA . GLU A 1 147 ? -25.791 5.831 19.883 1.00 89.19 147 GLU A CA 1
ATOM 1137 C C . GLU A 1 147 ? -24.271 5.609 19.831 1.00 89.19 147 GLU A C 1
ATOM 1139 O O . GLU A 1 147 ? -23.629 5.855 18.804 1.00 89.19 147 GLU A O 1
ATOM 1144 N N . LYS A 1 148 ? -23.679 5.139 20.936 1.00 89.38 148 LYS A N 1
ATOM 1145 C CA . LYS A 1 148 ? -22.241 4.857 21.029 1.00 89.38 148 LYS A CA 1
ATOM 1146 C C . LYS A 1 148 ? -21.845 3.576 20.302 1.00 89.38 148 LYS A C 1
ATOM 1148 O O . LYS A 1 148 ? -20.802 3.560 19.650 1.00 89.38 148 LYS A O 1
ATOM 1153 N N . GLN A 1 149 ? -22.674 2.534 20.366 1.00 91.75 149 GLN A N 1
ATOM 1154 C CA . GLN A 1 149 ? -22.491 1.331 19.552 1.00 91.75 149 GLN A CA 1
ATOM 1155 C C . GLN A 1 149 ? -22.535 1.683 18.058 1.00 91.75 149 GLN A C 1
ATOM 1157 O O . GLN A 1 149 ? -21.646 1.285 17.306 1.00 91.75 149 GLN A O 1
ATOM 1162 N N . ASP A 1 150 ? -23.491 2.512 17.635 1.00 93.19 150 ASP A N 1
ATOM 1163 C CA . ASP A 1 150 ? -23.581 2.976 16.248 1.00 93.19 150 ASP A CA 1
ATOM 1164 C C . ASP A 1 150 ? -22.391 3.852 15.838 1.00 93.19 150 ASP A C 1
ATOM 1166 O O . ASP A 1 150 ? -21.923 3.773 14.701 1.00 93.19 150 ASP A O 1
ATOM 1170 N N . ALA A 1 151 ? -21.851 4.668 16.749 1.00 93.81 151 ALA A N 1
ATOM 1171 C CA . ALA A 1 151 ? -20.613 5.402 16.502 1.00 93.81 151 ALA A CA 1
ATOM 1172 C C . ALA A 1 151 ? -19.427 4.454 16.260 1.00 93.81 151 ALA A C 1
ATOM 1174 O O . ALA A 1 151 ? -18.714 4.628 15.271 1.00 93.81 151 ALA A O 1
ATOM 1175 N N . ALA A 1 152 ? -19.264 3.414 17.085 1.00 94.50 152 ALA A N 1
ATOM 1176 C CA . ALA A 1 152 ? -18.218 2.411 16.898 1.00 94.50 152 ALA A CA 1
ATOM 1177 C C . ALA A 1 152 ? -18.373 1.650 15.569 1.00 94.50 152 ALA A C 1
ATOM 1179 O O . ALA A 1 152 ? -17.385 1.475 14.855 1.00 94.50 152 ALA A O 1
ATOM 1180 N N . ARG A 1 153 ? -19.602 1.274 15.185 1.00 96.00 153 ARG A N 1
ATOM 1181 C CA . ARG A 1 153 ? -19.888 0.646 13.880 1.00 96.00 153 ARG A CA 1
ATOM 1182 C C . ARG A 1 153 ? -19.502 1.554 12.713 1.00 96.00 153 ARG A C 1
ATOM 1184 O O . ARG A 1 153 ? -18.780 1.126 11.817 1.00 96.00 153 ARG A O 1
ATOM 1191 N N . ARG A 1 154 ? -19.885 2.836 12.759 1.00 96.69 154 ARG A N 1
ATOM 1192 C CA . ARG A 1 154 ? -19.491 3.818 11.730 1.00 96.69 154 ARG A CA 1
ATOM 1193 C C . ARG A 1 154 ? -17.976 3.983 11.639 1.00 96.69 154 ARG A C 1
ATOM 1195 O O . ARG A 1 154 ? -17.432 4.038 10.538 1.00 96.69 154 ARG A O 1
ATOM 1202 N N . SER A 1 155 ? -17.284 4.047 12.773 1.00 96.38 155 SER A N 1
ATOM 1203 C CA . SER A 1 155 ? -15.821 4.130 12.797 1.00 96.38 155 SER A CA 1
ATOM 1204 C C . SER A 1 155 ? -15.166 2.872 12.230 1.00 96.38 155 SER A C 1
ATOM 1206 O O . SER A 1 155 ? -14.148 2.959 11.540 1.00 96.38 155 SER A O 1
ATOM 1208 N N . TRP A 1 156 ? -15.770 1.704 12.439 1.00 96.94 156 TRP A N 1
ATOM 1209 C CA . TRP A 1 156 ? -15.321 0.470 11.810 1.00 96.94 156 TRP A CA 1
ATOM 1210 C C . TRP A 1 156 ? -15.538 0.441 10.305 1.00 96.94 156 TRP A C 1
ATOM 1212 O O . TRP A 1 156 ? -14.625 0.026 9.599 1.00 96.94 156 TRP A O 1
ATOM 1222 N N . ASP A 1 157 ? -16.668 0.921 9.790 1.00 96.88 157 ASP A N 1
ATOM 1223 C CA . ASP A 1 157 ? -16.897 0.985 8.341 1.00 96.88 157 ASP A CA 1
ATOM 1224 C C . ASP A 1 157 ? -15.795 1.779 7.626 1.00 96.88 157 ASP A C 1
ATOM 1226 O O . ASP A 1 157 ? -15.324 1.389 6.552 1.00 96.88 157 ASP A O 1
ATOM 1230 N N . VAL A 1 158 ? -15.320 2.855 8.259 1.00 96.06 158 VAL A N 1
ATOM 1231 C CA . VAL A 1 158 ? -14.189 3.646 7.762 1.00 96.06 158 VAL A CA 1
ATOM 1232 C C . VAL A 1 158 ? -12.886 2.834 7.794 1.00 96.06 158 VAL A C 1
ATOM 1234 O O . VAL A 1 158 ? -12.185 2.767 6.784 1.00 96.06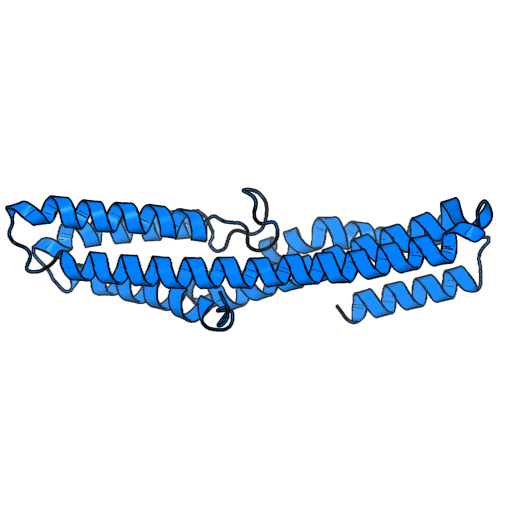 158 VAL A O 1
ATOM 1237 N N . VAL A 1 159 ? -12.572 2.158 8.906 1.00 95.88 159 VAL A N 1
ATOM 1238 C CA . VAL A 1 159 ? -11.386 1.280 9.003 1.00 95.88 159 VAL A CA 1
ATOM 1239 C C . VAL A 1 159 ? -11.450 0.142 7.979 1.00 95.88 159 VAL A C 1
ATOM 1241 O O . VAL A 1 159 ? -10.460 -0.164 7.317 1.00 95.88 159 VAL A O 1
ATOM 1244 N N . ARG A 1 160 ? -12.622 -0.466 7.791 1.00 94.81 160 ARG A N 1
ATOM 1245 C CA . ARG A 1 160 ? -12.865 -1.538 6.823 1.00 94.81 160 ARG A CA 1
ATOM 1246 C C . ARG A 1 160 ? -12.589 -1.069 5.398 1.00 94.81 160 ARG A C 1
ATOM 1248 O O . ARG A 1 160 ? -12.010 -1.821 4.612 1.00 94.81 160 ARG A O 1
ATOM 1255 N N . LEU A 1 161 ? -12.972 0.161 5.058 1.00 92.31 161 LEU A N 1
ATOM 1256 C CA . LEU A 1 161 ? -12.676 0.756 3.756 1.00 92.31 161 LEU A CA 1
ATOM 1257 C C . LEU A 1 161 ? -11.166 0.946 3.547 1.00 92.31 161 LEU A C 1
ATOM 1259 O O . LEU A 1 161 ? -10.647 0.595 2.482 1.00 92.31 161 LEU A O 1
ATOM 1263 N N . ASP A 1 162 ? -10.446 1.426 4.561 1.00 92.69 162 ASP A N 1
ATOM 1264 C CA . ASP A 1 162 ? -8.987 1.568 4.496 1.00 92.69 162 ASP A CA 1
ATOM 1265 C C . ASP A 1 162 ? -8.299 0.207 4.311 1.00 92.69 162 ASP A C 1
ATOM 1267 O O . ASP A 1 162 ? -7.423 0.061 3.457 1.00 92.69 162 ASP A O 1
ATOM 1271 N N . LEU A 1 163 ? -8.745 -0.821 5.041 1.00 91.88 163 LEU A N 1
ATOM 1272 C CA . LEU A 1 163 ? -8.204 -2.182 4.950 1.00 91.88 163 LEU A CA 1
ATOM 1273 C C . LEU A 1 163 ? -8.441 -2.836 3.578 1.00 91.88 163 LEU A C 1
ATOM 1275 O O . LEU A 1 163 ? -7.638 -3.656 3.123 1.00 91.88 163 LEU A O 1
ATOM 1279 N N . ARG A 1 164 ? -9.532 -2.465 2.901 1.00 90.81 164 ARG A N 1
ATOM 1280 C CA . ARG A 1 164 ? -9.842 -2.907 1.532 1.00 90.81 164 ARG A CA 1
ATOM 1281 C C . ARG A 1 164 ? -9.085 -2.132 0.463 1.00 90.81 164 ARG A C 1
ATOM 1283 O O . ARG A 1 164 ? -8.983 -2.600 -0.670 1.00 90.81 164 ARG A O 1
ATOM 1290 N N . THR A 1 165 ? -8.575 -0.950 0.788 1.00 90.00 165 THR A N 1
ATOM 1291 C CA . THR A 1 165 ? -7.907 -0.095 -0.190 1.00 90.00 165 THR A CA 1
ATOM 1292 C C . THR A 1 165 ? -6.597 -0.731 -0.644 1.00 90.00 165 THR A C 1
ATOM 1294 O O . THR A 1 165 ? -5.788 -1.190 0.163 1.00 90.00 165 THR A O 1
ATOM 1297 N N . SER A 1 166 ? -6.368 -0.755 -1.960 1.00 87.94 166 SER A N 1
ATOM 1298 C CA . SER A 1 166 ? -5.139 -1.324 -2.509 1.00 87.94 166 SER A CA 1
ATOM 1299 C C . SER A 1 166 ? -3.947 -0.406 -2.256 1.00 87.94 166 SER A C 1
ATOM 1301 O O . SER A 1 166 ? -3.929 0.749 -2.697 1.00 87.94 166 SER A O 1
ATOM 1303 N N . VAL A 1 167 ? -2.917 -0.934 -1.600 1.00 84.06 167 VAL A N 1
ATOM 1304 C CA . VAL A 1 167 ? -1.706 -0.193 -1.216 1.00 84.06 167 VAL A CA 1
ATOM 1305 C C . VAL A 1 167 ? -0.938 0.304 -2.449 1.00 84.06 167 VAL A C 1
ATOM 1307 O O . VAL A 1 167 ? -0.391 1.407 -2.470 1.00 84.06 167 VAL A O 1
ATOM 1310 N N . ASP A 1 168 ? -0.905 -0.501 -3.506 1.00 78.00 168 ASP A N 1
ATOM 1311 C CA . ASP A 1 168 ? -0.094 -0.289 -4.701 1.00 78.00 168 ASP A CA 1
ATOM 1312 C C . ASP A 1 168 ? -0.773 0.595 -5.760 1.00 78.00 168 ASP A C 1
ATOM 1314 O O . ASP A 1 168 ? -0.119 1.419 -6.414 1.00 78.00 168 ASP A O 1
ATOM 1318 N N . THR A 1 169 ? -2.087 0.472 -5.934 1.00 78.38 169 THR A N 1
ATOM 1319 C CA . THR A 1 169 ? -2.828 1.183 -6.989 1.00 78.38 169 THR A CA 1
ATOM 1320 C C . THR A 1 169 ? -3.680 2.336 -6.464 1.00 78.38 169 THR A C 1
ATOM 1322 O O . THR A 1 169 ? -3.882 3.303 -7.204 1.00 78.38 169 THR A O 1
ATOM 1325 N N . GLY A 1 170 ? -4.126 2.281 -5.203 1.00 70.44 170 GLY A N 1
ATOM 1326 C CA . GLY A 1 170 ? -5.130 3.186 -4.637 1.00 70.44 170 GLY A CA 1
ATOM 1327 C C . GLY A 1 170 ? -6.537 3.011 -5.215 1.00 70.44 170 GLY A C 1
ATOM 1328 O O . GLY A 1 170 ? -7.362 3.901 -5.041 1.00 70.44 170 GLY A O 1
ATOM 1329 N N . TYR A 1 171 ? -6.797 1.917 -5.932 1.00 72.88 171 TYR A N 1
ATOM 1330 C CA . TYR A 1 171 ? -8.101 1.578 -6.503 1.00 72.88 171 TYR A CA 1
ATOM 1331 C C . TYR A 1 171 ? -8.634 0.273 -5.892 1.00 72.88 171 TYR A C 1
ATOM 1333 O O . TYR A 1 171 ? -7.941 -0.404 -5.131 1.00 72.88 171 TYR A O 1
ATOM 1341 N N . GLY A 1 172 ? -9.858 -0.116 -6.263 1.00 67.25 172 GLY A N 1
ATOM 1342 C CA . GLY A 1 172 ? -10.460 -1.394 -5.856 1.00 67.25 172 GLY A CA 1
ATOM 1343 C C . GLY A 1 172 ? -9.792 -2.646 -6.450 1.00 67.25 172 GLY A C 1
ATOM 1344 O O . GLY A 1 172 ? -10.201 -3.754 -6.132 1.00 67.25 172 GLY A O 1
ATOM 1345 N N . PHE A 1 173 ? -8.778 -2.485 -7.306 1.00 73.19 173 PHE A N 1
ATOM 1346 C CA . PHE A 1 173 ? -7.957 -3.569 -7.853 1.00 73.19 173 PHE A CA 1
ATOM 1347 C C . PHE A 1 173 ? -6.501 -3.380 -7.421 1.00 73.19 173 PHE A C 1
ATOM 1349 O O . PHE A 1 173 ? -6.010 -2.255 -7.456 1.00 73.19 173 PHE A O 1
ATOM 1356 N N . GLY A 1 174 ? -5.789 -4.449 -7.070 1.00 79.56 174 GLY A N 1
ATOM 1357 C CA . GLY A 1 174 ? -4.413 -4.368 -6.567 1.00 79.56 174 GLY A CA 1
ATOM 1358 C C . GLY A 1 174 ? -4.215 -5.234 -5.329 1.00 79.56 174 GLY A C 1
ATOM 1359 O O . GLY A 1 174 ? -4.935 -6.211 -5.138 1.00 79.56 174 GLY A O 1
ATOM 1360 N N . THR A 1 175 ? -3.216 -4.901 -4.511 1.00 83.81 175 THR A N 1
ATOM 1361 C CA . THR A 1 175 ? -2.954 -5.572 -3.231 1.00 83.81 175 THR A CA 1
ATOM 1362 C C . THR A 1 175 ? -3.698 -4.855 -2.107 1.00 83.81 175 THR A C 1
ATOM 1364 O O . THR A 1 175 ? -3.220 -3.798 -1.674 1.00 83.81 175 THR A O 1
ATOM 1367 N N . PRO A 1 176 ? -4.823 -5.393 -1.601 1.00 87.75 176 PRO A N 1
ATOM 1368 C CA . PRO A 1 176 ? -5.474 -4.816 -0.433 1.00 87.75 176 PRO A CA 1
ATOM 1369 C C . PRO A 1 176 ? -4.554 -4.923 0.788 1.00 87.75 176 PRO A C 1
ATOM 1371 O O . PRO A 1 176 ? -3.712 -5.827 0.877 1.00 87.75 176 PRO A O 1
ATOM 1374 N N . VAL A 1 177 ? -4.718 -3.999 1.737 1.00 88.31 177 VAL A N 1
ATOM 1375 C CA . VAL A 1 177 ? -3.959 -3.993 2.998 1.00 88.31 177 VAL A CA 1
ATOM 1376 C C . VAL A 1 177 ? -4.097 -5.348 3.704 1.00 88.31 177 VAL A C 1
ATOM 1378 O O . VAL A 1 177 ? -3.084 -5.969 4.047 1.00 88.31 177 VAL A O 1
ATOM 1381 N N . LEU A 1 178 ? -5.331 -5.849 3.832 1.00 89.88 178 LEU A N 1
ATOM 1382 C CA . LEU A 1 178 ? -5.641 -7.185 4.349 1.00 89.88 178 LEU A CA 1
ATOM 1383 C C . LEU A 1 178 ? -6.475 -8.017 3.359 1.00 89.88 178 LEU A C 1
ATOM 1385 O O . LEU A 1 178 ? -7.196 -7.454 2.535 1.00 89.88 178 LEU A O 1
ATOM 1389 N N . PRO A 1 179 ? -6.402 -9.362 3.425 1.00 88.62 179 PRO A N 1
ATOM 1390 C CA . PRO A 1 179 ? -7.311 -10.230 2.683 1.00 88.62 179 PRO A CA 1
ATOM 1391 C C . PRO A 1 179 ? -8.751 -10.021 3.154 1.00 88.62 179 PRO A C 1
ATOM 1393 O O . PRO A 1 179 ? -8.986 -9.784 4.338 1.00 88.62 179 PRO A O 1
ATOM 1396 N N . MET A 1 180 ? -9.713 -10.174 2.243 1.00 88.38 180 MET A N 1
ATOM 1397 C CA . MET A 1 180 ? -11.138 -10.015 2.564 1.00 88.38 180 MET A CA 1
ATOM 1398 C C . MET A 1 180 ? -11.592 -10.971 3.672 1.00 88.38 180 MET A C 1
ATOM 1400 O O . MET A 1 180 ? -12.288 -10.533 4.576 1.00 88.38 180 MET A O 1
ATOM 1404 N N . GLU A 1 181 ? -11.104 -12.215 3.659 1.00 89.94 181 GLU A N 1
ATOM 1405 C CA . GLU A 1 181 ? -11.377 -13.219 4.700 1.00 89.94 181 GLU A CA 1
ATOM 1406 C C . GLU A 1 181 ? -11.011 -12.695 6.099 1.00 89.94 181 GLU A C 1
ATOM 1408 O O . GLU A 1 181 ? -11.835 -12.709 7.005 1.00 89.94 181 GLU A O 1
ATOM 1413 N N . THR A 1 182 ? -9.818 -12.112 6.256 1.00 91.25 182 THR A N 1
ATOM 1414 C CA . THR A 1 182 ? -9.373 -11.525 7.532 1.00 91.25 182 THR A CA 1
ATOM 1415 C C . THR A 1 182 ? -10.189 -10.296 7.928 1.00 91.25 182 THR A C 1
ATOM 1417 O O . THR A 1 182 ? -10.414 -10.052 9.110 1.00 91.25 182 THR A O 1
ATOM 1420 N N . ILE A 1 183 ? -10.621 -9.489 6.956 1.00 93.06 183 ILE A N 1
ATOM 1421 C CA . ILE A 1 183 ? -11.467 -8.318 7.220 1.00 93.06 183 ILE A CA 1
ATOM 1422 C C . ILE A 1 183 ? -12.842 -8.758 7.728 1.00 93.06 183 ILE A C 1
ATOM 1424 O O . ILE A 1 183 ? -13.381 -8.134 8.639 1.00 93.06 183 ILE A O 1
ATOM 1428 N N . ASP A 1 184 ? -13.405 -9.818 7.153 1.00 93.81 184 ASP A N 1
ATOM 1429 C CA . ASP A 1 184 ? -14.709 -10.337 7.552 1.00 93.81 184 ASP A CA 1
ATOM 1430 C C . ASP A 1 184 ? -14.633 -11.054 8.918 1.00 93.81 184 ASP A C 1
ATOM 1432 O O . ASP A 1 184 ? -15.517 -10.850 9.750 1.00 93.81 184 ASP A O 1
ATOM 1436 N N . GLU A 1 185 ? -13.538 -11.762 9.223 1.00 93.31 185 GLU A N 1
ATOM 1437 C CA . GLU A 1 185 ? -13.256 -12.286 10.574 1.00 93.31 185 GLU A CA 1
ATOM 1438 C C . GLU A 1 185 ? -13.175 -11.163 11.623 1.00 93.31 185 GLU A C 1
ATOM 1440 O O . GLU A 1 185 ? -13.782 -11.253 12.691 1.00 93.31 185 GLU A O 1
ATOM 1445 N N . LEU A 1 186 ? -12.456 -10.074 11.322 1.00 94.19 186 LEU A N 1
ATOM 1446 C CA . LEU A 1 186 ? -12.378 -8.908 12.208 1.00 94.19 186 LEU A CA 1
ATOM 1447 C C . LEU A 1 186 ? -13.741 -8.239 12.399 1.00 94.19 186 LEU A C 1
ATOM 1449 O O . LEU A 1 186 ? -14.056 -7.817 13.509 1.00 94.19 186 LEU A O 1
ATOM 1453 N N . ASN A 1 187 ? -14.548 -8.163 11.339 1.00 96.38 187 ASN A N 1
ATOM 1454 C CA . ASN A 1 187 ? -15.901 -7.622 11.402 1.00 96.38 187 ASN A CA 1
ATOM 1455 C C . ASN A 1 187 ? -16.771 -8.433 12.370 1.00 96.38 187 ASN A C 1
ATOM 1457 O O . ASN A 1 187 ? -17.474 -7.858 13.195 1.00 96.38 187 ASN A O 1
ATOM 1461 N N . GLU A 1 188 ? -16.710 -9.764 12.295 1.00 95.44 188 GLU A N 1
ATOM 1462 C CA . GLU A 1 188 ? -17.462 -10.638 13.196 1.00 95.44 188 GLU A CA 1
ATOM 1463 C C . GLU A 1 188 ? -17.015 -10.479 14.657 1.00 95.44 188 GLU A C 1
ATOM 1465 O O . GLU A 1 188 ? -17.858 -10.343 15.546 1.00 95.44 188 GLU A O 1
ATOM 1470 N N . LYS A 1 189 ? -15.699 -10.455 14.917 1.00 94.25 189 LYS A N 1
ATOM 1471 C CA . LYS A 1 189 ? -15.165 -10.227 16.270 1.00 94.25 189 LYS A CA 1
ATOM 1472 C C . LYS A 1 189 ? -15.589 -8.870 16.826 1.00 94.25 189 LYS A C 1
ATOM 1474 O O . LYS A 1 189 ? -15.960 -8.776 17.994 1.00 94.25 189 LYS A O 1
ATOM 1479 N N . LEU A 1 190 ? -15.544 -7.828 15.997 1.00 95.00 190 LEU A N 1
ATOM 1480 C CA . LEU A 1 190 ? -15.924 -6.484 16.402 1.00 95.00 190 LEU A CA 1
ATOM 1481 C C . LEU A 1 190 ? -17.411 -6.397 16.750 1.00 95.00 190 LEU A C 1
ATOM 1483 O O . LEU A 1 190 ? -17.729 -5.857 17.802 1.00 95.00 190 LEU A O 1
ATOM 1487 N N . GLU A 1 191 ? -18.311 -6.923 15.917 1.00 95.25 191 GLU A N 1
ATOM 1488 C CA . GLU A 1 191 ? -19.750 -6.878 16.219 1.00 95.25 191 GLU A CA 1
ATOM 1489 C C . GLU A 1 191 ? -20.067 -7.606 17.529 1.00 95.25 191 GLU A C 1
ATOM 1491 O O . GLU A 1 191 ? -20.789 -7.071 18.370 1.00 95.25 191 GLU A O 1
ATOM 1496 N N . LYS A 1 192 ? -19.446 -8.772 17.767 1.00 94.19 192 LYS A N 1
ATOM 1497 C CA . LYS A 1 192 ? -19.567 -9.483 19.052 1.00 94.19 192 LYS A CA 1
ATOM 1498 C C . LYS A 1 192 ? -19.090 -8.622 20.224 1.00 94.19 192 LYS A C 1
ATOM 1500 O O . LYS A 1 192 ? -19.782 -8.544 21.237 1.00 94.19 192 LYS A O 1
ATOM 1505 N N . ALA A 1 193 ? -17.946 -7.954 20.079 1.00 93.06 193 ALA A N 1
ATOM 1506 C CA . ALA A 1 193 ? -17.409 -7.074 21.111 1.00 93.06 193 ALA A CA 1
ATOM 1507 C C . ALA A 1 193 ? -18.300 -5.846 21.357 1.00 93.06 193 ALA A C 1
ATOM 1509 O O . ALA A 1 193 ? -18.545 -5.506 22.508 1.00 93.06 193 ALA A O 1
ATOM 1510 N N . ILE A 1 194 ? -18.821 -5.195 20.310 1.00 92.75 194 ILE A N 1
ATOM 1511 C CA . ILE A 1 194 ? -19.701 -4.019 20.428 1.00 92.75 194 ILE A CA 1
ATOM 1512 C C . ILE A 1 194 ? -20.962 -4.362 21.224 1.00 92.75 194 ILE A C 1
ATOM 1514 O O . ILE A 1 194 ? -21.359 -3.581 22.088 1.00 92.75 194 ILE A O 1
ATOM 1518 N N . THR A 1 195 ? -21.573 -5.519 20.960 1.00 90.56 195 THR A N 1
ATOM 1519 C CA . THR A 1 195 ? -22.759 -5.972 21.697 1.00 90.56 195 THR A CA 1
ATOM 1520 C C . THR A 1 195 ? -22.434 -6.323 23.148 1.00 90.56 195 THR A C 1
ATOM 1522 O O . THR A 1 195 ? -23.195 -5.964 24.036 1.00 90.56 195 THR A O 1
ATOM 1525 N N . ALA A 1 196 ? -21.306 -6.988 23.408 1.00 89.75 196 ALA A N 1
ATOM 1526 C CA . ALA A 1 196 ? -20.939 -7.427 24.755 1.00 89.75 196 ALA A CA 1
ATOM 1527 C C . ALA A 1 196 ? -20.343 -6.314 25.644 1.00 89.75 196 ALA A C 1
ATOM 1529 O O . ALA A 1 196 ? -20.379 -6.428 26.865 1.00 89.75 196 ALA A O 1
ATOM 1530 N N . LEU A 1 197 ? -19.831 -5.225 25.055 1.00 88.25 197 LEU A N 1
ATOM 1531 C CA . LEU A 1 197 ? -19.190 -4.106 25.765 1.00 88.25 197 LEU A CA 1
ATOM 1532 C C . LEU A 1 197 ? -20.107 -3.343 26.732 1.00 88.25 197 LEU A C 1
ATOM 1534 O O . LEU A 1 197 ? -19.610 -2.614 27.597 1.00 88.25 197 LEU A O 1
ATOM 1538 N N . GLU A 1 198 ? -21.424 -3.460 26.564 1.00 84.75 198 GLU A N 1
ATOM 1539 C CA . GLU A 1 198 ? -22.399 -2.883 27.492 1.00 84.75 198 GLU A CA 1
ATOM 1540 C C . GLU A 1 198 ? -22.227 -3.481 28.895 1.00 84.75 198 GLU A C 1
ATOM 1542 O O . GLU A 1 198 ? -22.053 -2.738 29.865 1.00 84.75 198 GLU A O 1
ATOM 1547 N N . ASP A 1 199 ? -22.148 -4.809 28.971 1.00 86.12 199 ASP A N 1
ATOM 1548 C CA . ASP A 1 199 ? -22.106 -5.563 30.225 1.00 86.12 199 ASP A CA 1
ATOM 1549 C C . ASP A 1 199 ? -20.679 -5.934 30.658 1.00 86.12 199 ASP A C 1
ATOM 1551 O O . ASP A 1 199 ? -20.387 -6.017 31.852 1.00 86.12 199 ASP A O 1
ATOM 1555 N N . ASP A 1 200 ? -19.772 -6.133 29.699 1.00 86.12 200 ASP A N 1
ATOM 1556 C CA . ASP A 1 200 ? -18.411 -6.605 29.939 1.00 86.12 200 ASP A CA 1
ATOM 1557 C C . ASP A 1 200 ? -17.369 -5.674 29.309 1.00 86.12 200 ASP A C 1
ATOM 1559 O O . ASP A 1 200 ? -17.163 -5.619 28.095 1.00 86.12 200 ASP A O 1
ATOM 1563 N N . LYS A 1 201 ? -16.638 -4.962 30.170 1.00 83.12 201 LYS A N 1
ATOM 1564 C CA . LYS A 1 201 ? -15.552 -4.062 29.767 1.00 83.12 201 LYS A CA 1
ATOM 1565 C C . LYS A 1 201 ? -14.405 -4.789 29.055 1.00 83.12 201 LYS A C 1
ATOM 1567 O O . LYS A 1 201 ? -13.675 -4.165 28.283 1.00 83.12 201 LYS A O 1
ATOM 1572 N N . GLU A 1 202 ? -14.211 -6.075 29.330 1.00 88.62 202 GLU A N 1
ATOM 1573 C CA . GLU A 1 202 ? -13.127 -6.883 28.770 1.00 88.62 202 GLU A CA 1
ATOM 1574 C C . GLU A 1 202 ? -13.499 -7.520 27.426 1.00 88.62 202 GLU A C 1
ATOM 1576 O O . GLU A 1 202 ? -12.606 -7.959 26.697 1.00 88.62 202 GLU A O 1
ATOM 1581 N N . ALA A 1 203 ? -14.774 -7.465 27.020 1.00 88.19 203 ALA A N 1
ATOM 1582 C CA . ALA A 1 203 ? -15.270 -8.066 25.782 1.00 88.19 203 ALA A CA 1
ATOM 1583 C C . ALA A 1 203 ? -14.557 -7.575 24.509 1.00 88.19 203 ALA A C 1
ATOM 1585 O O . ALA A 1 203 ? -14.503 -8.282 23.504 1.00 88.19 203 ALA A O 1
ATOM 1586 N N . ALA A 1 204 ? -13.981 -6.369 24.538 1.00 89.31 204 ALA A N 1
ATOM 1587 C CA . ALA A 1 204 ? -13.242 -5.806 23.411 1.00 89.31 204 ALA A CA 1
ATOM 1588 C C . ALA A 1 204 ? -11.728 -6.036 23.461 1.00 89.31 204 ALA A C 1
ATOM 1590 O O . ALA A 1 204 ? -11.036 -5.588 22.549 1.00 89.31 204 ALA A O 1
ATOM 1591 N N . MET A 1 205 ? -11.178 -6.696 24.485 1.00 91.12 205 MET A N 1
ATOM 1592 C CA . MET A 1 205 ? -9.726 -6.789 24.676 1.00 91.12 205 MET A CA 1
ATOM 1593 C C . MET A 1 205 ? -9.014 -7.430 23.476 1.00 91.12 205 MET A C 1
ATOM 1595 O O . MET A 1 205 ? -8.026 -6.882 22.989 1.00 91.12 205 MET A O 1
ATOM 1599 N N . GLU A 1 206 ? -9.554 -8.531 22.948 1.00 91.25 206 GLU A N 1
ATOM 1600 C CA . GLU A 1 206 ? -9.005 -9.209 21.766 1.00 91.25 206 GLU A CA 1
ATOM 1601 C C . GLU A 1 206 ? -9.054 -8.305 20.521 1.00 91.25 206 GLU A C 1
ATOM 1603 O O . GLU A 1 206 ? -8.067 -8.155 19.799 1.00 91.25 206 GLU A O 1
ATOM 1608 N N . VAL A 1 207 ? -10.181 -7.623 20.304 1.00 92.69 207 VAL A N 1
ATOM 1609 C CA . VAL A 1 207 ? -10.351 -6.694 19.178 1.00 92.69 207 VAL A CA 1
ATOM 1610 C C . VAL A 1 207 ? -9.399 -5.505 19.300 1.00 92.69 207 VAL A C 1
ATOM 1612 O O . VAL A 1 207 ? -8.773 -5.105 18.321 1.00 92.69 207 VAL A O 1
ATOM 1615 N N . LEU A 1 208 ? -9.232 -4.946 20.499 1.00 93.88 208 LEU A N 1
ATOM 1616 C CA . LEU A 1 208 ? -8.293 -3.856 20.761 1.00 93.88 208 LEU A CA 1
ATOM 1617 C C . LEU A 1 208 ? -6.838 -4.285 20.522 1.00 93.88 208 LEU A C 1
ATOM 1619 O O . LEU A 1 208 ? -6.032 -3.464 20.067 1.00 93.88 208 LEU A O 1
ATOM 1623 N N . GLU A 1 209 ? -6.499 -5.548 20.790 1.00 94.75 209 GLU A N 1
ATOM 1624 C CA . GLU A 1 209 ? -5.190 -6.120 20.474 1.00 94.75 209 GLU A CA 1
ATOM 1625 C C . GLU A 1 209 ? -4.968 -6.204 18.958 1.00 94.75 209 GLU A C 1
ATOM 1627 O O . GLU A 1 209 ? -3.933 -5.744 18.458 1.00 94.75 209 GLU A O 1
ATOM 1632 N N . ASP A 1 210 ? -5.948 -6.721 18.215 1.00 94.19 210 ASP A N 1
ATOM 1633 C CA . ASP A 1 210 ? -5.893 -6.835 16.755 1.00 94.19 210 ASP A CA 1
ATOM 1634 C C . ASP A 1 210 ? -5.830 -5.452 16.081 1.00 94.19 210 ASP A C 1
ATOM 1636 O O . ASP A 1 210 ? -4.963 -5.205 15.235 1.00 94.19 210 ASP A O 1
ATOM 1640 N N . LEU A 1 211 ? -6.632 -4.488 16.542 1.00 94.94 211 LEU A N 1
ATOM 1641 C CA . LEU A 1 211 ? -6.523 -3.078 16.150 1.00 94.94 211 LEU A CA 1
ATOM 1642 C C . LEU A 1 211 ? -5.140 -2.500 16.495 1.00 94.94 211 LEU A C 1
ATOM 1644 O O . LEU A 1 211 ? -4.562 -1.732 15.725 1.00 94.94 211 LEU A O 1
ATOM 1648 N N . GLY A 1 212 ? -4.554 -2.904 17.624 1.00 94.06 212 GLY A N 1
ATOM 1649 C CA . GLY A 1 212 ? -3.188 -2.550 18.009 1.00 94.06 212 GLY A CA 1
ATOM 1650 C C . GLY A 1 212 ? -2.115 -3.117 17.072 1.00 94.06 212 GLY A C 1
ATOM 1651 O O . GLY A 1 212 ? -1.085 -2.472 16.860 1.00 94.06 212 GLY A O 1
ATOM 1652 N N . LYS A 1 213 ? -2.325 -4.297 16.476 1.00 93.94 213 LYS A N 1
ATOM 1653 C CA . LYS A 1 213 ? -1.439 -4.853 15.433 1.00 93.94 213 LYS A CA 1
ATOM 1654 C C . LYS A 1 213 ? -1.514 -4.005 14.160 1.00 93.94 213 LYS A C 1
ATOM 1656 O O . LYS A 1 213 ? -0.466 -3.647 13.621 1.00 93.94 213 LYS A O 1
ATOM 1661 N N . ILE A 1 214 ? -2.720 -3.599 13.748 1.00 93.75 214 ILE A N 1
ATOM 1662 C CA . ILE A 1 214 ? -2.924 -2.704 12.595 1.00 93.75 214 ILE A CA 1
ATOM 1663 C C . ILE A 1 214 ? -2.219 -1.365 12.823 1.00 93.75 214 ILE A C 1
ATOM 1665 O O . ILE A 1 214 ? -1.414 -0.928 12.002 1.00 93.75 214 ILE A O 1
ATOM 1669 N N . GLN A 1 215 ? -2.447 -0.752 13.984 1.00 92.94 215 GLN A N 1
ATOM 1670 C CA . GLN A 1 215 ? -1.865 0.538 14.343 1.00 92.94 215 GLN A CA 1
ATOM 1671 C C . GLN A 1 215 ? -0.325 0.503 14.339 1.00 92.94 215 GLN A C 1
ATOM 1673 O O . GLN A 1 215 ? 0.308 1.395 13.770 1.00 92.94 215 GLN A O 1
ATOM 1678 N N . ARG A 1 216 ? 0.283 -0.551 14.907 1.00 92.31 216 ARG A N 1
ATOM 1679 C CA . ARG A 1 216 ? 1.745 -0.754 14.907 1.00 92.31 216 ARG A CA 1
ATOM 1680 C C . ARG A 1 216 ? 2.316 -0.941 13.505 1.00 92.31 216 ARG A C 1
ATOM 1682 O O . ARG A 1 216 ? 3.407 -0.450 13.221 1.00 92.31 216 ARG A O 1
ATOM 1689 N N . ALA A 1 217 ? 1.593 -1.626 12.621 1.00 90.56 217 ALA A N 1
ATOM 1690 C CA . ALA A 1 217 ? 2.028 -1.810 11.241 1.00 90.56 217 ALA A CA 1
ATOM 1691 C C . ALA A 1 217 ? 2.077 -0.488 10.452 1.00 90.56 217 ALA A C 1
ATOM 1693 O O . ALA A 1 217 ? 2.895 -0.356 9.540 1.00 90.56 217 ALA A O 1
ATOM 1694 N N . CYS A 1 218 ? 1.250 0.495 10.822 1.00 90.19 218 CYS A N 1
ATOM 1695 C CA . CYS A 1 218 ? 1.236 1.825 10.213 1.00 90.19 218 CYS A CA 1
ATOM 1696 C C . CYS A 1 218 ? 2.346 2.750 10.719 1.00 90.19 218 CYS A C 1
ATOM 1698 O O . CYS A 1 218 ? 2.755 3.645 9.984 1.00 90.19 218 CYS A O 1
ATOM 1700 N N . THR A 1 219 ? 2.835 2.564 11.950 1.00 86.94 219 THR A N 1
ATOM 1701 C CA . THR A 1 219 ? 3.700 3.539 12.641 1.00 86.94 219 THR A CA 1
ATOM 1702 C C . THR A 1 219 ? 4.966 3.895 11.864 1.00 86.94 219 THR A C 1
ATOM 1704 O O . THR A 1 219 ? 5.367 5.054 11.851 1.00 86.94 219 THR A O 1
ATOM 1707 N N . SER A 1 220 ? 5.575 2.935 11.163 1.00 80.12 220 SER A N 1
ATOM 1708 C CA . SER A 1 220 ? 6.795 3.173 10.379 1.00 80.12 220 SER A CA 1
ATOM 1709 C C . SER A 1 220 ? 6.588 4.047 9.135 1.00 80.12 220 SER A C 1
ATOM 1711 O O . SER A 1 220 ? 7.565 4.435 8.499 1.00 80.12 220 SER A O 1
ATOM 1713 N N . TRP A 1 221 ? 5.338 4.329 8.763 1.00 81.44 221 TRP A N 1
ATOM 1714 C CA . TRP A 1 221 ? 4.970 4.975 7.501 1.00 81.44 221 TRP A CA 1
ATOM 1715 C C . TRP A 1 221 ? 4.103 6.223 7.681 1.00 81.44 221 TRP A C 1
ATOM 1717 O O . TRP A 1 221 ? 3.650 6.786 6.687 1.00 81.44 221 TRP A O 1
ATOM 1727 N N . ILE A 1 222 ? 3.879 6.663 8.922 1.00 83.31 222 ILE A N 1
ATOM 1728 C CA . ILE A 1 222 ? 3.097 7.868 9.205 1.00 83.31 222 ILE A CA 1
ATOM 1729 C C . ILE A 1 222 ? 3.794 9.077 8.581 1.00 83.31 222 ILE A C 1
ATOM 1731 O O . ILE A 1 222 ? 4.979 9.326 8.810 1.00 83.31 222 ILE A O 1
ATOM 1735 N N . ASP A 1 223 ? 3.038 9.830 7.790 1.00 75.75 223 ASP A N 1
ATOM 1736 C CA . ASP A 1 223 ? 3.451 11.157 7.360 1.00 75.75 223 ASP A CA 1
ATOM 1737 C C . ASP A 1 223 ? 3.315 12.125 8.535 1.00 75.75 223 ASP A C 1
ATOM 1739 O O . ASP A 1 223 ? 2.205 12.438 8.959 1.00 75.75 223 ASP A O 1
ATOM 1743 N N . SER A 1 224 ? 4.438 12.589 9.076 1.00 67.00 224 SER A N 1
ATOM 1744 C CA . SER A 1 224 ? 4.448 13.575 10.160 1.00 67.00 224 SER A CA 1
ATOM 1745 C C . SER A 1 224 ? 4.074 14.988 9.696 1.00 67.00 224 SER A C 1
ATOM 1747 O O . SER A 1 224 ? 4.024 15.895 10.521 1.00 67.00 224 SER A O 1
ATOM 1749 N N . VAL A 1 225 ? 3.905 15.195 8.386 1.00 63.03 225 VAL A N 1
ATOM 1750 C CA . VAL A 1 225 ? 3.596 16.491 7.758 1.00 63.03 225 VAL A CA 1
ATOM 1751 C C . VAL A 1 225 ? 2.176 16.502 7.162 1.00 63.03 225 VAL A C 1
ATOM 1753 O O . VAL A 1 225 ? 1.775 17.504 6.574 1.00 63.03 225 VAL A O 1
ATOM 1756 N N . ALA A 1 226 ? 1.433 15.392 7.277 1.00 52.72 226 ALA A N 1
ATOM 1757 C CA . ALA A 1 226 ? 0.048 15.285 6.813 1.00 52.72 226 ALA A CA 1
ATOM 1758 C C . ALA A 1 226 ? -0.959 15.901 7.788 1.00 52.72 226 ALA A C 1
ATOM 1760 O O . ALA A 1 226 ? -0.711 15.857 9.014 1.00 52.72 226 ALA A O 1
#

Secondary structure (DSSP, 8-state):
-HHHHHHHHHHHHHHHH-TT-HHHHHHHHHHHHHHHHHHHHHHHHT---S-TTTTHHHHHHHHHHHHHHHHHHHHHHHHHHHHHHTTTT-GGGHHHHHHHHHHHHHHHHHHHHHHHHHHHHHHHHHHHHHHHHHHHHTT--HHHHHHHHHHHHHHHHHHHHHHHSBTTTSSSSS-BSS-HHHHHHHHHHHHHHHHHTTT-TTTTHHHHHHHHHHHHHHHTT--TT-

Radius of gyration: 23.67 Å; chains: 1; bounding box: 57×34×69 Å

Organism: Streptomyces venezuelae (NCBI:txid54571)

Foldseek 3Di:
DVVLVVLLVVLVVVCVVCVPPLVVSLVSLVVLQCLLPCQLVVLQVPDDPPPLLLCLLVSLVSNLVSLLSSQLSVLSSVLSNCSSPPCVPPVVCNVVSVVVSVVSSVVLNCVLLVLSQVLLQQLLVLLVQLVVLLQALEPDDPVCNVVSLVSSVVSLVSNLVSQCQASNPRDNDGHGSGDPVVSVVLVVLSNQLSVCCHPDVCSCVVSNVSSVSSNVSSPVRHDPPD

Sequence (226 aa):
MFAVGLYAWKLLGSIATEPDQVNAHLGSAMPLMMIWVLFPLYGQGAEPKNSPLERLSGRIWRAVVSRTVANVAGVYFAGVALYTMVFPKRASLLVTVTVTLGISVVVAVHKTWGRLRRLTTQMYVNVQTLKRDLNLIHGSETERTGEKQDAARRSWDVVRLDLRTSVDTGYGFGTPVLPMETIDELNEKLEKAITALEDDKEAAMEVLEDLGKIQRACTSWIDSVA